Protein 4YS6 (pdb70)

InterPro domains:
  IPR025997 Periplasmic binding protein [PF13407] (34-307)
  IPR028082 Periplasmic binding protein-like I [SSF53822] (31-342)
  IPR049784 Multiple sugar-binding periplasmic receptor ChvE-like [NF040907] (34-354)
  IPR050555 Bacterial Solute-Binding Protein 2 [PTHR30036] (1-341)

Solvent-accessible surface area: 13063 Å² total

Organism: Lachnoclostridium phytofermentans (strain ATCC 700394 / DSM 18823 / ISDg) (NCBI:txid357809)

Secondary structure (DSSP, 8-state):
-EEEE---SSSTHHHHHHH--HHHHHTT-EEEE---TT-HHHHHHHHH--TT--SEEEE--SSTTS-HHHHHHHHHTT-EEEEESS----TT--EEEEE----HHHHHHHHHHHTTTTT----EEEEEEB--TT-HHHHHHHHH---SHHHHHTTSEE-TT---SHHHHB-GGG-HHHHHH--HHHHHHSSSS----EEEESSHHHHHHHHHHHHHH--SSPPEE--SS--HHHHH---SS---EE--HHHHHHHHH-------SPPP-SBSSS-B-SSSB--EEEEPPEE--TTTHIIIIITTTSS-GGGG-

Nearest PDB structures (foldseek):
  4ys6-assembly1_A  TM=1.003E+00  e=1.773E-58  Lachnoclostridium phytofermentans ISDg
  3l6u-assembly1_B  TM=8.329E-01  e=8.549E-17  Exiguobacterium sibiricum 255-15
  3c6q-assembly3_C  TM=7.658E-01  e=4.829E-11  Thermotoga maritima
  5hsg-assembly1_A  TM=6.999E-01  e=4.029E-10  Klebsiella pneumoniae subsp. pneumoniae MGH 78578
  5bq3-assembly4_D  TM=6.626E-01  e=2.697E-10  Schaalia dentiphila ATCC 17982

B-factor: mean 24.47, std 13.49, range [8.49, 96.64]

Foldseek 3Di:
DEEEEEEAVVPPCVVVLQVLCVVCVVVPYHYHYDYQNLDQVSRLVSLVVVVVVHQEYEYAHSFQERNQVSLVVCVVVVHEYEHEQFHHVHPRHAEYEHAQLCLLLVLLVVLCVVLVVVDDQDQAEEAEAFEAPRTVSSVSSLNSVCNCVVCCVVNSYDHQVPQNDCVRRYFHSLALQSLLVVLVCCVPPQQPPDDHAAYRYSADSNLNSVLVNCVVHHDYDAYAAEHEDPDLVVQLVCVVSYQYKHDQSNVSSVLVVCCVCCCHDDRDADDQDDDQSPPGTHGYHHHYIHDDGNVCCCVVCDVVPNDDPVSND

CATH classification: 3.40.50.2300 (+1 more: 3.40.50.2300)

Radius of gyration: 20.18 Å; Cα contacts (8 Å, |Δi|>4): 646; chains: 1; bounding box: 53×54×36 Å

Sequence (313 aa):
KLVGVAPTKDLQRWNQDGSNEKQLKDAGYEVDLQQYASSNDVQTQVSQIENISNGCKLLVIASIEGDSLGTVLAQAKKKGISVIAYDRLINSDAVSYYATFDNYVGTTKQGEYIKEKLNLETAKGPFNLEIFTGDPGDNNARFFYGGADVLKPYVDGGVLVVKSGSVAFEKVATAGWSTETAQNRDAIIASYYADGTKLDAVLCSNDSTALGVTNALTASYKGEWPIVTGQDCDIANVKNLDGKQSSIFKDTRTLASQVVKVDAIKGGEAPVNDTKSYDNGNGIVPSYLCEPVFADATNYKELLIDSGYYTEDQLK

Structure (mmCIF, N/CA/C/O backbone):
data_4YS6
#
_entry.id   4YS6
#
_cell.length_a   80.686
_cell.length_b   80.686
_cell.length_c   170.004
_cell.angle_alpha   90.000
_cell.angle_beta   90.000
_cell.angle_gamma   120.000
#
_symmetry.space_group_name_H-M   'P 65 2 2'
#
loop_
_entity.id
_entity.type
_entity.pdbx_description
1 polymer 'Putative solute-binding component of ABC transporter'
2 non-polymer 'CHLORIDE ION'
3 non-polymer beta-D-glucopyranose
4 non-polymer 'SODIUM ION'
5 water water
#
loop_
_atom_site.group_PDB
_atom_site.id
_atom_site.type_symbol
_atom_site.label_atom_id
_atom_site.label_alt_id
_atom_site.label_comp_id
_atom_site.label_asym_id
_atom_site.label_entity_id
_atom_site.label_seq_id
_atom_site.pdbx_PDB_ins_code
_atom_site.Cartn_x
_atom_site.Cartn_y
_atom_site.Cartn_z
_atom_site.occupancy
_atom_site.B_iso_or_equiv
_atom_site.auth_seq_id
_atom_site.auth_comp_id
_atom_site.auth_asym_id
_atom_site.auth_atom_id
_atom_site.pdbx_PDB_model_num
ATOM 1 N N . LYS A 1 37 ? -42.051 61.333 9.408 1.00 33.57 16 LYS A N 1
ATOM 2 C CA . LYS A 1 37 ? -41.176 60.535 8.551 1.00 29.37 16 LYS A CA 1
ATOM 3 C C . LYS A 1 37 ? -39.913 60.094 9.296 1.00 24.42 16 LYS A C 1
ATOM 4 O O . LYS A 1 37 ? -38.861 59.936 8.693 1.00 24.35 16 LYS A O 1
ATOM 22 N N . LEU A 1 38 ? -40.032 59.885 10.603 1.00 22.27 17 LEU A N 1
ATOM 23 C CA . LEU A 1 38 ? -38.925 59.408 11.421 1.00 19.26 17 LEU A CA 1
ATOM 24 C C . LEU A 1 38 ? -38.871 57.889 11.460 1.00 18.70 17 LEU A C 1
ATOM 25 O O . LEU A 1 38 ? -39.866 57.224 11.736 1.00 22.17 17 LEU A O 1
ATOM 41 N N . VAL A 1 39 ? -37.692 57.358 11.183 1.00 17.68 18 VAL A N 1
ATOM 42 C CA . VAL A 1 39 ? -37.449 55.921 11.179 1.00 16.87 18 VAL A CA 1
ATOM 43 C C . VAL A 1 39 ? -36.382 55.600 12.199 1.00 16.46 18 VAL A C 1
ATOM 44 O O . VAL A 1 39 ? -35.324 56.243 12.221 1.00 16.88 18 VAL A O 1
ATOM 57 N N . GLY A 1 40 ? -36.646 54.603 13.047 1.00 17.94 19 GLY A N 1
ATOM 58 C CA . GLY A 1 40 ? -35.672 54.191 14.030 1.00 15.81 19 GLY A CA 1
ATOM 59 C C . GLY A 1 40 ? -34.866 53.030 13.482 1.00 15.09 19 GLY A C 1
ATOM 60 O O . GLY A 1 40 ? -35.413 52.129 12.841 1.00 15.90 19 GLY A O 1
ATOM 64 N N . VAL A 1 41 ? -33.565 53.053 13.737 1.00 14.86 20 VAL A N 1
ATOM 65 C CA . VAL A 1 41 ? -32.681 52.001 13.273 1.00 14.28 20 VAL A CA 1
ATOM 66 C C . VAL A 1 41 ? -31.842 51.548 14.439 1.00 15.59 20 VAL A C 1
ATOM 67 O O . VAL A 1 41 ? -31.058 52.337 14.987 1.00 16.27 20 VAL A O 1
ATOM 80 N N . ALA A 1 42 ? -32.047 50.295 14.846 1.00 13.81 21 ALA A N 1
ATOM 81 C CA . ALA A 1 42 ? -31.393 49.755 16.021 1.00 13.76 21 ALA A CA 1
ATOM 82 C C . ALA A 1 42 ? -30.371 48.692 15.617 1.00 14.64 21 ALA A C 1
ATOM 83 O O . ALA A 1 42 ? -30.739 47.643 15.083 1.00 15.66 21 ALA A O 1
ATOM 107 N N . PRO A 1 44 ? -26.831 46.224 16.691 1.00 12.87 23 PRO A N 1
ATOM 108 C CA . PRO A 1 44 ? -26.427 45.527 17.924 1.00 13.03 23 PRO A CA 1
ATOM 109 C C . PRO A 1 44 ? -25.181 46.065 18.606 1.00 15.95 23 PRO A C 1
ATOM 110 O O . PRO A 1 44 ? -25.198 46.223 19.825 1.00 15.92 23 PRO A O 1
ATOM 121 N N . THR A 1 45 ? -24.141 46.363 17.841 1.00 15.56 24 THR A N 1
ATOM 122 C CA . THR A 1 45 ? -22.882 46.789 18.408 1.00 13.56 24 THR A CA 1
ATOM 123 C C . THR A 1 45 ? -21.999 47.337 17.315 1.00 18.64 24 THR A C 1
ATOM 124 O O . THR A 1 45 ? -22.168 46.975 16.163 1.00 17.87 24 THR A O 1
ATOM 135 N N . LYS A 1 46 ? -21.059 48.204 17.688 1.00 15.86 25 LYS A N 1
ATOM 136 C CA . LYS A 1 46 ? -20.006 48.669 16.779 1.00 15.05 25 LYS A CA 1
ATOM 137 C C . LYS A 1 46 ? -18.760 47.793 16.839 1.00 19.58 25 LYS A C 1
ATOM 138 O O . LYS A 1 46 ? -17.834 47.980 16.046 1.00 17.89 25 LYS A O 1
ATOM 157 N N . ASP A 1 47 ? -18.741 46.826 17.753 1.00 16.61 26 ASP A N 1
ATOM 158 C CA . ASP A 1 47 ? -17.521 46.042 18.025 1.00 15.35 26 ASP A CA 1
ATOM 159 C C . ASP A 1 47 ? -17.424 44.844 17.084 1.00 17.37 26 ASP A C 1
ATOM 160 O O . ASP A 1 47 ? -16.402 44.171 17.028 1.00 23.71 26 ASP A O 1
ATOM 169 N N . LEU A 1 48 ? -18.501 44.579 16.351 1.00 16.60 27 LEU A N 1
ATOM 170 C CA . LEU A 1 48 ? -18.512 43.602 15.277 1.00 14.55 27 LEU A CA 1
ATOM 171 C C . LEU A 1 48 ? -18.628 44.432 14.003 1.00 16.93 27 LEU A C 1
ATOM 172 O O . LEU A 1 48 ? -19.529 45.257 13.875 1.00 16.50 27 LEU A O 1
ATOM 188 N N . GLN A 1 49 ? -17.689 44.276 13.080 1.00 14.48 28 GLN A N 1
ATOM 189 C CA . GLN A 1 49 ? -17.448 45.343 12.129 1.00 13.77 28 GLN A CA 1
ATOM 190 C C . GLN A 1 49 ? -18.640 45.715 11.265 1.00 13.50 28 GLN A C 1
ATOM 191 O O . GLN A 1 49 ? -18.922 46.899 11.085 1.00 13.65 28 GLN A O 1
ATOM 205 N N . ARG A 1 50 ? -19.316 44.722 10.703 1.00 13.49 29 ARG A N 1
ATOM 206 C CA . ARG A 1 50 ? -20.263 45.001 9.634 1.00 13.58 29 ARG A CA 1
ATOM 207 C C . ARG A 1 50 ? -21.349 46.003 10.038 1.00 14.02 29 ARG A C 1
ATOM 208 O O . ARG A 1 50 ? -21.794 46.804 9.203 1.00 15.15 29 ARG A O 1
ATOM 229 N N . TRP A 1 51 ? -21.752 45.999 11.299 1.00 12.83 30 TRP A N 1
ATOM 230 C CA . TRP A 1 51 ? -22.913 46.798 11.733 1.00 12.77 30 TRP A CA 1
ATOM 231 C C . TRP A 1 51 ? -22.616 48.274 11.656 1.00 13.13 30 TRP A C 1
ATOM 232 O O . TRP A 1 51 ? -23.537 49.079 11.552 1.00 13.59 30 TRP A O 1
ATOM 253 N N . ASN A 1 52 ? -21.329 48.635 11.661 1.00 15.39 31 ASN A N 1
ATOM 254 C CA . ASN A 1 52 ? -20.937 50.019 11.384 1.00 16.22 31 ASN A CA 1
ATOM 255 C C . ASN A 1 52 ? -21.355 50.426 9.976 1.00 16.06 31 ASN A C 1
ATOM 256 O O . ASN A 1 52 ? -21.889 51.521 9.753 1.00 17.14 31 ASN A O 1
ATOM 267 N N . GLN A 1 53 ? -21.127 49.525 9.033 1.00 13.94 32 GLN A N 1
ATOM 268 C CA . GLN A 1 53 ? -21.508 49.762 7.647 1.00 14.68 32 GLN A CA 1
ATOM 269 C C . GLN A 1 53 ? -23.016 49.644 7.463 1.00 13.85 32 GLN A C 1
ATOM 270 O O . GLN A 1 53 ? -23.614 50.461 6.769 1.00 15.55 32 GLN A O 1
ATOM 284 N N . ASP A 1 54 ? -23.633 48.642 8.079 1.00 15.09 33 ASP A N 1
ATOM 285 C CA . ASP A 1 54 ? -25.082 48.506 8.000 1.00 16.60 33 ASP A CA 1
ATOM 286 C C . ASP A 1 54 ? -25.778 49.797 8.458 1.00 16.10 33 ASP A C 1
ATOM 287 O O . ASP A 1 54 ? -26.658 50.317 7.773 1.00 15.17 33 ASP A O 1
ATOM 296 N N . GLY A 1 55 ? -25.365 50.310 9.607 1.00 15.20 34 GLY A N 1
ATOM 297 C CA . GLY A 1 55 ? -26.004 51.477 10.194 1.00 18.57 34 GLY A CA 1
ATOM 298 C C . GLY A 1 55 ? -25.768 52.723 9.377 1.00 17.68 34 GLY A C 1
ATOM 299 O O . GLY A 1 55 ? -26.689 53.502 9.139 1.00 17.94 34 GLY A O 1
ATOM 303 N N . SER A 1 56 ? -24.527 52.918 8.941 1.00 14.74 35 SER A N 1
ATOM 304 C CA . SER A 1 56 ? -24.195 54.070 8.118 1.00 15.42 35 SER A CA 1
ATOM 305 C C . SER A 1 56 ? -24.918 54.035 6.798 1.00 15.63 35 SER A C 1
ATOM 306 O O . SER A 1 56 ? -25.371 55.067 6.313 1.00 16.65 35 SER A O 1
ATOM 313 N N . ASN A 1 57 ? -24.998 52.855 6.197 1.00 16.51 36 ASN A N 1
ATOM 314 C CA . ASN A 1 57 ? -25.677 52.732 4.920 1.00 18.92 36 ASN A CA 1
ATOM 315 C C . ASN A 1 57 ? -27.192 52.934 5.081 1.00 17.63 36 ASN A C 1
ATOM 316 O O . ASN A 1 57 ? -27.816 53.604 4.259 1.00 18.01 36 ASN A O 1
ATOM 344 N N . GLU A 1 59 ? -28.643 54.786 7.420 1.00 15.34 38 GLU A N 1
ATOM 345 C CA . GLU A 1 59 ? -28.843 56.214 7.669 1.00 18.27 38 GLU A CA 1
ATOM 346 C C . GLU A 1 59 ? -28.736 57.021 6.375 1.00 18.53 38 GLU A C 1
ATOM 347 O O . GLU A 1 59 ? -29.572 57.868 6.079 1.00 19.82 38 GLU A O 1
ATOM 358 N N . LYS A 1 60 ? -27.694 56.760 5.590 1.00 18.43 39 LYS A N 1
ATOM 359 C CA . LYS A 1 60 ? -27.485 57.498 4.357 1.00 20.71 39 LYS A CA 1
ATOM 360 C C . LYS A 1 60 ? -28.642 57.315 3.394 1.00 17.86 39 LYS A C 1
ATOM 361 O O . LYS A 1 60 ? -29.136 58.285 2.836 1.00 19.52 39 LYS A O 1
ATOM 380 N N . GLN A 1 61 ? -29.056 56.065 3.192 1.00 17.16 40 GLN A N 1
ATOM 381 C CA . GLN A 1 61 ? -30.059 55.767 2.182 1.00 19.29 40 GLN A CA 1
ATOM 382 C C . GLN A 1 61 ? -31.443 56.208 2.642 1.00 17.48 40 GLN A C 1
ATOM 383 O O . GLN A 1 61 ? -32.222 56.670 1.830 1.00 20.40 40 GLN A O 1
ATOM 397 N N . LEU A 1 62 ? -31.738 56.100 3.936 1.00 16.87 41 LEU A N 1
ATOM 398 C CA . LEU A 1 62 ? -33.002 56.665 4.438 1.00 17.15 41 LEU A CA 1
ATOM 399 C C . LEU A 1 62 ? -33.067 58.178 4.256 1.00 18.05 41 LEU A C 1
ATOM 400 O O . LEU A 1 62 ? -34.094 58.721 3.844 1.00 19.74 41 LEU A O 1
ATOM 416 N N . LYS A 1 63 ? -31.977 58.877 4.567 1.00 18.29 42 LYS A N 1
ATOM 417 C CA . LYS A 1 63 ? -31.987 60.331 4.417 1.00 20.03 42 LYS A CA 1
ATOM 418 C C . LYS A 1 63 ? -32.125 60.727 2.955 1.00 22.40 42 LYS A C 1
ATOM 419 O O . LYS A 1 63 ? -32.858 61.677 2.625 1.00 22.52 42 LYS A O 1
ATOM 438 N N . ASP A 1 64 ? -31.478 59.983 2.070 1.00 20.40 43 ASP A N 1
ATOM 439 C CA . ASP A 1 64 ? -31.615 60.220 0.633 1.00 25.57 43 ASP A CA 1
ATOM 440 C C . ASP A 1 64 ? -33.049 60.028 0.156 1.00 26.89 43 ASP A C 1
ATOM 441 O O . ASP A 1 64 ? -33.485 60.684 -0.793 1.00 26.31 43 ASP A O 1
ATOM 450 N N . ALA A 1 65 ? -33.762 59.107 0.798 1.00 21.77 44 ALA A N 1
ATOM 451 C CA . ALA A 1 65 ? -35.149 58.803 0.460 1.00 23.58 44 ALA A CA 1
ATOM 452 C C . ALA A 1 65 ? -36.131 59.748 1.154 1.00 25.38 44 ALA A C 1
ATOM 453 O O . ALA A 1 65 ? -37.344 59.642 0.957 1.00 23.71 44 ALA A O 1
ATOM 460 N N . GLY A 1 66 ? -35.621 60.669 1.967 1.00 23.46 45 GLY A N 1
ATOM 461 C CA . GLY A 1 66 ? -36.459 61.686 2.572 1.00 23.21 45 GLY A CA 1
ATOM 462 C C . GLY A 1 66 ? -36.887 61.460 4.005 1.00 21.93 45 GLY A C 1
ATOM 463 O O . GLY A 1 66 ? -37.717 62.203 4.516 1.00 26.35 45 GLY A O 1
ATOM 467 N N . TYR A 1 67 ? -36.325 60.452 4.660 1.00 19.90 46 TYR A N 1
ATOM 468 C CA . TYR A 1 67 ? -36.665 60.184 6.042 1.00 19.51 46 TYR A CA 1
ATOM 469 C C . TYR A 1 67 ? -35.709 60.851 7.013 1.00 21.75 46 TYR A C 1
ATOM 470 O O . TYR A 1 67 ? -34.582 61.206 6.654 1.00 25.97 46 TYR A O 1
ATOM 488 N N . GLU A 1 68 ? -36.200 61.063 8.229 1.00 19.72 47 GLU A N 1
ATOM 489 C CA . GLU A 1 68 ? -35.364 61.407 9.369 1.00 23.31 47 GLU A CA 1
ATOM 490 C C . GLU A 1 68 ? -35.014 60.090 10.050 1.00 23.49 47 GLU A C 1
ATOM 491 O O . GLU A 1 68 ? -35.776 59.112 9.962 1.00 20.51 47 GLU A O 1
ATOM 503 N N . VAL A 1 69 ? -33.850 60.046 10.681 1.00 22.62 48 VAL A N 1
ATOM 504 C CA . VAL A 1 69 ? -33.315 58.783 11.194 1.00 21.08 48 VAL A CA 1
ATOM 505 C C . VAL A 1 69 ? -32.847 58.881 12.631 1.00 23.97 48 VAL A C 1
ATOM 506 O O . VAL A 1 69 ? -32.138 59.808 12.994 1.00 21.68 48 VAL A O 1
ATOM 519 N N . ASP A 1 70 ? -33.242 57.899 13.435 1.00 19.44 49 ASP A N 1
ATOM 520 C CA . ASP A 1 70 ? -32.743 57.738 14.799 1.00 21.28 49 ASP A CA 1
ATOM 521 C C . ASP A 1 70 ? -31.965 56.430 14.848 1.00 21.08 49 ASP A C 1
ATOM 522 O O . ASP A 1 70 ? -32.553 55.355 15.002 1.00 20.71 49 ASP A O 1
ATOM 531 N N . LEU A 1 71 ? -30.653 56.536 14.653 1.00 16.64 50 LEU A N 1
ATOM 532 C CA . LEU A 1 71 ? -29.755 55.376 14.619 1.00 18.20 50 LEU A CA 1
ATOM 533 C C . LEU A 1 71 ? -29.052 55.187 15.959 1.00 17.00 50 LEU A C 1
ATOM 534 O O . LEU A 1 71 ? -28.412 56.107 16.464 1.00 17.28 50 LEU A O 1
ATOM 550 N N A GLN A 1 72 ? -29.179 53.989 16.516 0.40 15.22 51 GLN A N 1
ATOM 551 N N B GLN A 1 72 ? -29.172 54.004 16.551 0.60 15.23 51 GLN A N 1
ATOM 552 C CA A GLN A 1 72 ? -28.582 53.661 17.797 0.40 15.82 51 GLN A CA 1
ATOM 553 C CA B GLN A 1 72 ? -28.512 53.732 17.821 0.60 15.39 51 GLN A CA 1
ATOM 554 C C A GLN A 1 72 ? -27.792 52.370 17.677 0.40 15.89 51 GLN A C 1
ATOM 555 C C B GLN A 1 72 ? -27.895 52.350 17.820 0.60 15.15 51 GLN A C 1
ATOM 556 O O A GLN A 1 72 ? -28.101 51.515 16.836 0.40 16.35 51 GLN A O 1
ATOM 557 O O B GLN A 1 72 ? -28.421 51.415 17.191 0.60 15.15 51 GLN A O 1
ATOM 584 N N . TYR A 1 73 ? -26.757 52.257 18.506 1.00 16.11 52 TYR A N 1
ATOM 585 C CA . TYR A 1 73 ? -26.010 51.012 18.691 1.00 14.75 52 TYR A CA 1
ATOM 586 C C . TYR A 1 73 ? -26.036 50.617 20.159 1.00 16.79 52 TYR A C 1
ATOM 587 O O . TYR A 1 73 ? -25.875 51.474 21.031 1.00 17.08 52 TYR A O 1
ATOM 606 N N . ALA A 1 74 ? -26.153 49.318 20.430 1.00 15.60 53 ALA A N 1
ATOM 607 C CA . ALA A 1 74 ? -26.425 48.855 21.792 1.00 14.90 53 ALA A CA 1
ATOM 608 C C . ALA A 1 74 ? -25.276 48.153 22.546 1.00 16.93 53 ALA A C 1
ATOM 609 O O . ALA A 1 74 ? -25.494 47.613 23.621 1.00 18.02 53 ALA A O 1
ATOM 616 N N A SER A 1 75 ? -24.069 48.172 21.989 0.36 16.83 54 SER A N 1
ATOM 617 N N B SER A 1 75 ? -24.071 48.172 21.983 0.64 16.27 54 SER A N 1
ATOM 618 C CA A SER A 1 75 ? -22.907 47.568 22.651 0.36 17.76 54 SER A CA 1
ATOM 619 C CA B SER A 1 75 ? -22.905 47.550 22.623 0.64 17.06 54 SER A CA 1
ATOM 620 C C A SER A 1 75 ? -23.126 46.086 22.972 0.36 18.67 54 SER A C 1
ATOM 621 C C B SER A 1 75 ? -23.143 46.089 22.978 0.64 19.06 54 SER A C 1
ATOM 622 O O A SER A 1 75 ? -22.535 45.555 23.907 0.36 17.83 54 SER A O 1
ATOM 623 O O B SER A 1 75 ? -22.583 45.572 23.936 0.64 17.42 54 SER A O 1
ATOM 638 N N . ASN A 1 76 ? -23.960 45.414 22.179 1.00 16.85 55 ASN A N 1
ATOM 639 C CA . ASN A 1 76 ? -24.294 43.998 22.407 1.00 14.91 55 ASN A CA 1
ATOM 640 C C . ASN A 1 76 ? -24.904 43.730 23.785 1.00 15.16 55 ASN A C 1
ATOM 641 O O . ASN A 1 76 ? -24.850 42.605 24.312 1.00 17.49 55 ASN A O 1
ATOM 653 N N . ASP A 1 77 ? -25.520 44.752 24.362 1.00 15.47 56 ASP A N 1
ATOM 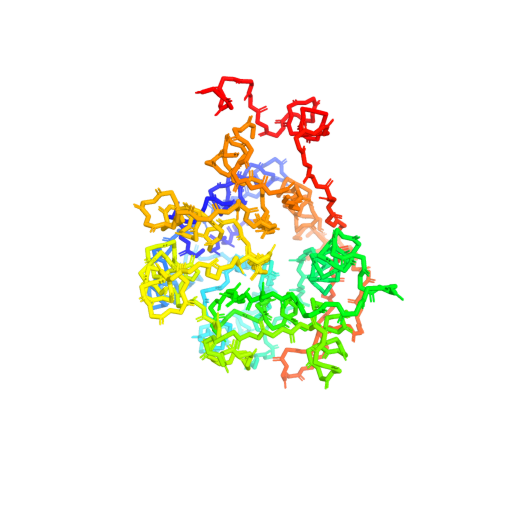654 C CA . ASP A 1 77 ? -26.223 44.635 25.635 1.00 16.27 56 ASP A CA 1
ATOM 655 C C . ASP A 1 77 ? -27.735 44.651 25.382 1.00 19.51 56 ASP A C 1
ATOM 656 O O . ASP A 1 77 ? -28.275 45.658 24.920 1.00 16.41 56 ASP A O 1
ATOM 665 N N . VAL A 1 78 ? -28.410 43.535 25.663 1.00 16.55 57 VAL A N 1
ATOM 666 C CA . VAL A 1 78 ? -29.828 43.387 25.333 1.00 18.34 57 VAL A CA 1
ATOM 667 C C . VAL A 1 78 ? -30.708 44.456 25.979 1.00 16.56 57 VAL A C 1
ATOM 668 O O . VAL A 1 78 ? -31.585 45.019 25.315 1.00 17.81 57 VAL A O 1
ATOM 681 N N . GLN A 1 79 ? -30.494 44.765 27.255 1.00 17.23 58 GLN A N 1
ATOM 682 C CA . GLN A 1 79 ? -31.365 45.735 27.912 1.00 17.90 58 GLN A CA 1
ATOM 683 C C . GLN A 1 79 ? -31.163 47.132 27.322 1.00 17.71 58 GLN A C 1
ATOM 684 O O . GLN A 1 79 ? -32.100 47.945 27.278 1.00 18.02 58 GLN A O 1
ATOM 698 N N . THR A 1 80 ? -29.956 47.405 26.836 1.00 17.96 59 THR A N 1
ATOM 699 C CA . THR A 1 80 ? -29.695 48.684 26.190 1.00 17.17 59 THR A CA 1
ATOM 700 C C . THR A 1 80 ? -30.487 48.762 24.897 1.00 16.56 59 THR A C 1
ATOM 701 O O . THR A 1 80 ? -31.072 49.798 24.592 1.00 16.76 59 THR A O 1
ATOM 712 N N . GLN A 1 81 ? -30.508 47.677 24.132 1.00 15.92 60 GLN A N 1
ATOM 713 C CA . GLN A 1 81 ? -31.254 47.696 22.890 1.00 15.44 60 GLN A CA 1
ATOM 714 C C . GLN A 1 81 ? -32.744 47.855 23.153 1.00 15.86 60 GLN A C 1
ATOM 715 O O . GLN A 1 81 ? -33.424 48.599 22.445 1.00 15.84 60 GLN A O 1
ATOM 729 N N . VAL A 1 82 ? -33.260 47.177 24.175 1.00 16.35 61 VAL A N 1
ATOM 730 C CA . VAL A 1 82 ? -34.650 47.354 24.553 1.00 18.88 61 VAL A CA 1
ATOM 731 C C . VAL A 1 82 ? -34.964 48.818 24.908 1.00 19.10 61 VAL A C 1
ATOM 732 O O . VAL A 1 82 ? -35.962 49.383 24.439 1.00 18.42 61 VAL A O 1
ATOM 745 N N . SER A 1 83 ? -34.116 49.437 25.726 1.00 17.99 62 SER A N 1
ATOM 746 C CA . SER A 1 83 ? -34.330 50.826 26.107 1.00 20.00 62 SER A CA 1
ATOM 747 C C . SER A 1 83 ? -34.214 51.763 24.908 1.00 18.17 62 SER A C 1
ATOM 748 O O . SER A 1 83 ? -34.957 52.744 24.815 1.00 21.65 62 SER A O 1
ATOM 756 N N . GLN A 1 84 ? -33.309 51.461 23.983 1.00 17.41 63 GLN A N 1
ATOM 757 C CA . GLN A 1 84 ? -33.169 52.292 22.792 1.00 18.15 63 GLN A CA 1
ATOM 758 C C . GLN A 1 84 ? -34.420 52.242 21.939 1.00 17.10 63 GLN A C 1
ATOM 759 O O . GLN A 1 84 ? -34.883 53.272 21.473 1.00 18.44 63 GLN A O 1
ATOM 773 N N . ILE A 1 85 ? -34.991 51.054 21.764 1.00 16.78 64 ILE A N 1
ATOM 774 C CA . ILE A 1 85 ? -36.229 50.916 20.997 1.00 16.58 64 ILE A CA 1
ATOM 775 C C . ILE A 1 85 ? -37.399 51.615 21.704 1.00 17.47 64 ILE A C 1
ATOM 776 O O . ILE A 1 85 ? -38.171 52.322 21.057 1.00 19.07 64 ILE A O 1
ATOM 792 N N . GLU A 1 86 ? -37.502 51.471 23.030 1.00 18.06 65 GLU A N 1
ATOM 793 C CA . GLU A 1 86 ? -38.495 52.214 23.794 1.00 19.30 65 GLU A CA 1
ATOM 794 C C . GLU A 1 86 ? -38.388 53.712 23.530 1.00 21.31 65 GLU A C 1
ATOM 795 O O . GLU A 1 86 ? -39.405 54.388 23.377 1.00 22.41 65 GLU A O 1
ATOM 807 N N . ASN A 1 87 ? -37.159 54.220 23.496 1.00 22.48 66 ASN A N 1
ATOM 808 C CA . ASN A 1 87 ? -36.919 55.652 23.305 1.00 22.09 66 ASN A CA 1
ATOM 809 C C . ASN A 1 87 ? -37.258 56.075 21.886 1.00 25.13 66 ASN A C 1
ATOM 810 O O . ASN A 1 87 ? -37.756 57.173 21.675 1.00 26.84 66 ASN A O 1
ATOM 838 N N . ILE A 1 89 ? -39.599 54.798 20.077 1.00 20.21 68 ILE A N 1
ATOM 839 C CA . ILE A 1 89 ? -41.045 54.854 20.020 1.00 23.63 68 ILE A CA 1
ATOM 840 C C . ILE A 1 89 ? -41.521 56.145 20.688 1.00 31.40 68 ILE A C 1
ATOM 841 O O . ILE A 1 89 ? -42.435 56.817 20.197 1.00 26.40 68 ILE A O 1
ATOM 857 N N . SER A 1 90 ? -40.891 56.488 21.806 1.00 27.75 69 SER A N 1
ATOM 858 C CA . SER A 1 90 ? -41.259 57.682 22.568 1.00 29.64 69 SER A CA 1
ATOM 859 C C . SER A 1 90 ? -40.956 58.951 21.783 1.00 26.75 69 SER A C 1
ATOM 860 O O . SER A 1 90 ? -41.656 59.944 21.893 1.00 31.88 69 SER A O 1
ATOM 868 N N . ASN A 1 91 ? -39.909 58.906 20.979 1.00 22.19 70 ASN A N 1
ATOM 869 C CA . ASN A 1 91 ? -39.527 60.039 20.145 1.00 34.05 70 ASN A CA 1
ATOM 870 C C . ASN A 1 91 ? -40.364 60.147 18.885 1.00 32.65 70 ASN A C 1
ATOM 871 O O . ASN A 1 91 ? -40.161 61.061 18.083 1.00 40.12 70 ASN A O 1
ATOM 882 N N . GLY A 1 92 ? -41.283 59.207 18.695 1.00 31.68 71 GLY A N 1
ATOM 883 C CA . GLY A 1 92 ? -42.216 59.279 17.584 1.00 32.93 71 GLY A CA 1
ATOM 884 C C . GLY A 1 92 ? -41.772 58.588 16.302 1.00 27.72 71 GLY A C 1
ATOM 885 O O . GLY A 1 92 ? -42.258 58.923 15.220 1.00 26.35 71 GLY A O 1
ATOM 889 N N . CYS A 1 93 ? -40.846 57.639 16.398 1.00 19.65 72 CYS A N 1
ATOM 890 C CA . CYS A 1 93 ? -40.489 56.842 15.228 1.00 18.49 72 CYS A CA 1
ATOM 891 C C . CYS A 1 93 ? -41.748 56.167 14.704 1.00 16.96 72 CYS A C 1
ATOM 892 O O . CYS A 1 93 ? -42.562 55.664 15.480 1.00 21.29 72 CYS A O 1
ATOM 900 N N . LYS A 1 94 ? -41.909 56.179 13.384 1.00 20.68 73 LYS A N 1
ATOM 901 C CA . LYS A 1 94 ? -43.106 55.659 12.733 1.00 19.00 73 LYS A CA 1
ATOM 902 C C . LYS A 1 94 ? -42.913 54.235 12.206 1.00 19.26 73 LYS A C 1
ATOM 903 O O . LYS A 1 94 ? -43.873 53.578 11.841 1.00 19.38 73 LYS A O 1
ATOM 922 N N . LEU A 1 95 ? -41.664 53.779 12.188 1.00 14.41 74 LEU A N 1
ATOM 923 C CA . LEU A 1 95 ? -41.271 52.473 11.675 1.00 13.97 74 LEU A CA 1
ATOM 924 C C . LEU A 1 95 ? -39.942 52.135 12.344 1.00 18.80 74 LEU A C 1
ATOM 925 O O . LEU A 1 95 ? -39.094 53.029 12.551 1.00 16.65 74 LEU A O 1
ATOM 941 N N . LEU A 1 96 ? -39.758 50.857 12.682 1.00 15.08 75 LEU A N 1
ATOM 942 C CA . LEU A 1 96 ? -38.520 50.393 13.308 1.00 13.02 75 LEU A CA 1
ATOM 943 C C . LEU A 1 96 ? -37.812 49.378 12.434 1.00 12.64 75 LEU A C 1
ATOM 944 O O . LEU A 1 96 ? -38.415 48.399 11.994 1.00 15.97 75 LEU A O 1
ATOM 960 N N . VAL A 1 97 ? -36.533 49.631 12.197 1.00 12.55 76 VAL A N 1
ATOM 961 C CA . VAL A 1 97 ? -35.649 48.684 11.551 1.00 12.38 76 VAL A CA 1
ATOM 962 C C . VAL A 1 97 ? -34.715 48.161 12.620 1.00 16.41 76 VAL A C 1
ATOM 963 O O . VAL A 1 97 ? -33.922 48.940 13.170 1.00 14.29 76 VAL A O 1
ATOM 976 N N . ILE A 1 98 ? -34.796 46.860 12.935 1.00 13.16 77 ILE A N 1
ATOM 977 C CA . ILE A 1 98 ? -34.097 46.330 14.102 1.00 11.68 77 ILE A CA 1
ATOM 978 C C . ILE A 1 98 ? -33.228 45.153 13.779 1.00 11.34 77 ILE A C 1
ATOM 979 O O . ILE A 1 98 ? -33.706 44.139 13.282 1.00 11.53 77 ILE A O 1
ATOM 995 N N . ALA A 1 99 ? -31.939 45.297 14.080 1.00 12.66 78 ALA A N 1
ATOM 996 C CA . ALA A 1 99 ? -30.986 44.203 14.029 1.00 11.58 78 ALA A CA 1
ATOM 997 C C . ALA A 1 99 ? -30.743 43.746 15.473 1.00 12.57 78 ALA A C 1
ATOM 998 O O . ALA A 1 99 ? -29.971 44.355 16.211 1.00 14.30 78 ALA A O 1
ATOM 1005 N N . SER A 1 100 ? -31.459 42.712 15.885 1.00 12.41 79 SER A N 1
ATOM 1006 C CA . SER A 1 100 ? -31.530 42.321 17.285 1.00 12.02 79 SER A CA 1
ATOM 1007 C C . SER A 1 100 ? -30.277 41.606 17.761 1.00 14.87 79 SER A C 1
ATOM 1008 O O . SER A 1 100 ? -29.620 40.893 17.001 1.00 13.84 79 SER A O 1
ATOM 1016 N N . ILE A 1 101 ? -29.936 41.811 19.030 1.00 12.34 80 ILE A N 1
ATOM 1017 C CA . ILE A 1 101 ? -28.833 41.084 19.645 1.00 15.19 80 ILE A CA 1
ATOM 1018 C C . ILE A 1 101 ? -29.279 39.661 19.905 1.00 17.15 80 ILE A C 1
ATOM 1019 O O . ILE A 1 101 ? -28.634 38.703 19.462 1.00 21.65 80 ILE A O 1
ATOM 1035 N N . GLU A 1 102 ? -30.399 39.541 20.614 1.00 15.29 81 GLU A N 1
ATOM 1036 C CA . GLU A 1 102 ? -31.001 38.255 20.929 1.00 15.91 81 GLU A CA 1
ATOM 1037 C C . GLU A 1 102 ? -32.396 38.218 20.316 1.00 16.51 81 GLU A C 1
ATOM 1038 O O . GLU A 1 102 ? -33.239 39.036 20.648 1.00 15.87 81 GLU A O 1
ATOM 1050 N N . GLY A 1 103 ? -32.623 37.263 19.425 1.00 17.76 82 GLY A N 1
ATOM 1051 C CA . GLY A 1 103 ? -33.862 37.219 18.654 1.00 15.61 82 GLY A CA 1
ATOM 1052 C C . GLY A 1 103 ? -35.154 37.155 19.446 1.00 18.81 82 GLY A C 1
ATOM 1053 O O . GLY A 1 103 ? -36.174 37.677 18.995 1.00 20.13 82 GLY A O 1
ATOM 1057 N N . ASP A 1 104 ? -35.134 36.526 20.614 1.00 17.39 83 ASP A N 1
ATOM 1058 C CA . ASP A 1 104 ? -36.368 36.407 21.420 1.00 21.56 83 ASP A CA 1
ATOM 1059 C C . ASP A 1 104 ? -36.484 37.397 22.594 1.00 21.00 83 ASP A C 1
ATOM 1060 O O . ASP A 1 104 ? -37.356 37.246 23.441 1.00 23.77 83 ASP A O 1
ATOM 1069 N N . SER A 1 105 ? -35.652 38.435 22.618 1.00 16.87 84 SER A N 1
ATOM 1070 C CA . SER A 1 105 ? -35.601 39.336 23.758 1.00 16.25 84 SER A CA 1
ATOM 1071 C C . SER A 1 105 ? -36.462 40.597 23.690 1.00 19.67 84 SER A C 1
ATOM 1072 O O . SER A 1 105 ? -36.511 41.355 24.650 1.00 23.42 84 SER A O 1
ATOM 1080 N N . LEU A 1 106 ? -37.100 40.839 22.553 1.00 18.52 85 LEU A N 1
ATOM 1081 C CA . LEU A 1 106 ? -37.739 42.118 22.283 1.00 16.13 85 LEU A CA 1
ATOM 1082 C C . LEU A 1 106 ? -39.263 42.044 22.276 1.00 22.31 85 LEU A C 1
ATOM 1083 O O . LEU A 1 106 ? -39.941 42.983 21.869 1.00 18.76 85 LEU A O 1
ATOM 1099 N N . GLY A 1 107 ? -39.817 40.935 22.754 1.00 19.29 86 GLY A N 1
ATOM 1100 C CA . GLY A 1 107 ? -41.250 40.732 22.654 1.00 20.22 86 GLY A CA 1
ATOM 1101 C C . GLY A 1 107 ? -42.083 41.819 23.310 1.00 20.16 86 GLY A C 1
ATOM 1102 O O . GLY A 1 107 ? -43.089 42.255 22.764 1.00 22.23 86 GLY A O 1
ATOM 1106 N N . THR A 1 108 ? -41.677 42.254 24.494 1.00 21.33 87 THR A N 1
ATOM 1107 C CA . THR A 1 108 ? -42.441 43.259 25.198 1.00 24.46 87 THR A CA 1
ATOM 1108 C C . THR A 1 108 ? -42.442 44.586 24.455 1.00 22.62 87 THR A C 1
ATOM 1109 O O . THR A 1 108 ? -43.490 45.186 24.259 1.00 22.07 87 THR A O 1
ATOM 1120 N N . VAL A 1 109 ? -41.272 45.046 24.031 1.00 20.96 88 VAL A N 1
ATOM 1121 C CA . VAL A 1 109 ? -41.207 46.356 23.416 1.00 21.10 88 VAL A CA 1
ATOM 1122 C C . VAL A 1 109 ? -41.810 46.328 22.029 1.00 20.23 88 VAL A C 1
ATOM 1123 O O . VAL A 1 109 ? -42.382 47.315 21.566 1.00 20.77 88 VAL A O 1
ATOM 1136 N N . LEU A 1 110 ? -41.699 45.204 21.332 1.00 17.91 89 LEU A N 1
ATOM 1137 C CA . LEU A 1 110 ? -42.345 45.147 20.019 1.00 18.97 89 LEU A CA 1
ATOM 1138 C C . LEU A 1 110 ? -43.883 45.093 20.098 1.00 16.30 89 LEU A C 1
ATOM 1139 O O . LEU A 1 110 ? -44.566 45.568 19.168 1.00 18.02 89 LEU A O 1
ATOM 1155 N N . ALA A 1 111 ? -44.436 44.550 21.186 1.00 16.94 90 ALA A N 1
ATOM 1156 C CA . ALA A 1 111 ? -45.869 44.611 21.417 1.00 17.66 90 ALA A CA 1
ATOM 1157 C C . ALA A 1 111 ? -46.315 46.076 21.504 1.00 17.79 90 ALA A C 1
ATOM 1158 O O . ALA A 1 111 ? -47.369 46.435 21.004 1.00 20.71 90 ALA A O 1
ATOM 1165 N N . GLN A 1 112 ? -45.504 46.907 22.150 1.00 18.65 91 GLN A N 1
ATOM 1166 C CA . GLN A 1 112 ? -45.771 48.348 22.255 1.00 18.80 91 GLN A CA 1
ATOM 1167 C C . GLN A 1 112 ? -45.815 48.996 20.863 1.00 19.88 91 GLN A C 1
ATOM 1168 O O . GLN A 1 112 ? -46.687 49.807 20.545 1.00 22.72 91 GLN A O 1
ATOM 1182 N N . ALA A 1 113 ? -44.886 48.610 20.008 1.00 18.34 92 ALA A N 1
ATOM 1183 C CA . ALA A 1 113 ? -44.844 49.152 18.652 1.00 16.96 92 ALA A CA 1
ATOM 1184 C C . ALA A 1 113 ? -46.076 48.725 17.877 1.00 18.21 92 ALA A C 1
ATOM 1185 O O . ALA A 1 113 ? -46.715 49.538 17.218 1.00 21.38 92 ALA A O 1
ATOM 1192 N N . LYS A 1 114 ? -46.419 47.444 17.990 1.00 18.93 93 LYS A N 1
ATOM 1193 C CA . LYS A 1 114 ? -47.577 46.883 17.318 1.00 19.10 93 LYS A CA 1
ATOM 1194 C C . LYS A 1 114 ? -48.857 47.602 17.744 1.00 22.35 93 LYS A C 1
ATOM 1195 O O . LYS A 1 114 ? -49.676 47.961 16.907 1.00 22.29 93 LYS A O 1
ATOM 1214 N N . LYS A 1 115 ? -49.008 47.839 19.044 1.00 19.53 94 LYS A N 1
ATOM 1215 C CA . LYS A 1 115 ? -50.169 48.554 19.561 1.00 21.68 94 LYS A CA 1
ATOM 1216 C C . LYS A 1 115 ? -50.308 49.936 18.935 1.00 25.75 94 LYS A C 1
ATOM 1217 O O . LYS A 1 115 ? -51.425 50.401 18.695 1.00 26.21 94 LYS A O 1
ATOM 1236 N N . LYS A 1 116 ? -49.174 50.580 18.669 1.00 24.77 95 LYS A N 1
ATOM 1237 C CA . LYS A 1 116 ? -49.153 51.929 18.112 1.00 24.24 95 LYS A CA 1
ATOM 1238 C C . LYS A 1 116 ? -49.195 51.956 16.577 1.00 32.86 95 LYS A C 1
ATOM 1239 O O . LYS A 1 116 ? -49.130 53.025 15.974 1.00 30.73 95 LYS A O 1
ATOM 1258 N N . GLY A 1 117 ? -49.300 50.786 15.951 1.00 25.93 96 GLY A N 1
ATOM 1259 C CA . GLY A 1 117 ? -49.315 50.684 14.500 1.00 27.19 96 GLY A CA 1
ATOM 1260 C C . GLY A 1 117 ? -47.978 50.925 13.830 1.00 24.69 96 GLY A C 1
ATOM 1261 O O . GLY A 1 117 ? -47.913 51.260 12.652 1.00 25.91 96 GLY A O 1
ATOM 1265 N N . ILE A 1 118 ? -46.904 50.746 14.583 1.00 17.30 97 ILE A N 1
ATOM 1266 C CA . ILE A 1 118 ? -45.551 50.924 14.070 1.00 17.12 97 ILE A CA 1
ATOM 1267 C C . ILE A 1 118 ? -45.058 49.628 13.447 1.00 21.04 97 ILE A C 1
ATOM 1268 O O . ILE A 1 118 ? -44.931 48.614 14.139 1.00 20.53 97 ILE A O 1
ATOM 1284 N N . SER A 1 119 ? -44.779 49.645 12.144 1.00 18.32 98 SER A N 1
ATOM 1285 C CA . SER A 1 119 ? -44.237 48.462 11.471 1.00 16.98 98 SER A CA 1
ATOM 1286 C C . SER A 1 119 ? -42.817 48.157 11.901 1.00 17.68 98 SER A C 1
ATOM 1287 O O . SER A 1 119 ? -42.056 49.069 12.217 1.00 17.71 98 SER A O 1
ATOM 1295 N N . VAL A 1 120 ? -42.474 46.866 11.900 1.00 13.33 99 VAL A N 1
ATOM 1296 C CA . VAL A 1 120 ? -41.158 46.389 12.305 1.00 12.74 99 VAL A CA 1
ATOM 1297 C C . VAL A 1 120 ? -40.518 45.566 11.208 1.00 12.51 99 VAL A C 1
ATOM 1298 O O . VAL A 1 120 ? -41.069 44.557 10.756 1.00 14.40 99 VAL A O 1
ATOM 1311 N N . ILE A 1 121 ? -39.336 45.995 10.795 1.00 12.29 100 ILE A N 1
ATOM 1312 C CA . ILE A 1 121 ? -38.544 45.226 9.841 1.00 12.09 100 ILE A CA 1
ATOM 1313 C C . ILE A 1 121 ? -37.393 44.610 10.616 1.00 14.52 100 ILE A C 1
ATOM 1314 O O . ILE A 1 121 ? -36.616 45.312 11.265 1.00 12.58 100 ILE A O 1
ATOM 1330 N N . ALA A 1 122 ? -37.308 43.288 10.577 1.00 14.14 101 ALA A N 1
ATOM 1331 C CA . ALA A 1 122 ? -36.154 42.572 11.136 1.00 12.14 101 ALA A CA 1
ATOM 1332 C C . ALA A 1 122 ? -35.022 42.696 10.143 1.00 12.11 101 ALA A C 1
ATOM 1333 O O . ALA A 1 122 ? -35.164 42.295 8.984 1.00 12.29 101 ALA A O 1
ATOM 1340 N N . TYR A 1 123 ? -33.906 43.256 10.598 1.00 12.15 102 TYR A N 1
ATOM 1341 C CA . TYR A 1 123 ? -32.753 43.528 9.771 1.00 11.02 102 TYR A CA 1
ATOM 1342 C C . TYR A 1 123 ? -31.690 42.470 10.020 1.00 10.73 102 TYR A C 1
ATOM 1343 O O . TYR A 1 123 ? -31.152 42.394 11.122 1.00 12.52 102 TYR A O 1
ATOM 1361 N N . ASP A 1 124 ? -31.418 41.682 8.977 1.00 10.50 103 ASP A N 1
ATOM 1362 C CA . ASP A 1 124 ? -30.394 40.639 8.905 1.00 10.27 103 ASP A CA 1
ATOM 1363 C C . ASP A 1 124 ? -30.654 39.422 9.781 1.00 10.37 103 ASP A C 1
ATOM 1364 O O . ASP A 1 124 ? -30.544 38.284 9.283 1.00 12.90 103 ASP A O 1
ATOM 1373 N N . ARG A 1 125 ? -30.971 39.659 11.051 1.00 11.66 104 ARG A N 1
ATOM 1374 C CA . ARG A 1 125 ? -31.327 38.616 12.011 1.00 10.63 104 ARG A CA 1
ATOM 1375 C C . ARG A 1 125 ? -32.821 38.571 12.231 1.00 14.13 104 ARG A C 1
ATOM 1376 O O . ARG A 1 125 ? -33.460 39.607 12.359 1.00 12.72 104 ARG A O 1
ATOM 1397 N N . LEU A 1 126 ? -33.392 37.383 12.292 1.00 11.65 105 LEU A N 1
ATOM 1398 C CA . LEU A 1 126 ? -34.826 37.282 12.459 1.00 11.27 105 LEU A CA 1
ATOM 1399 C C . LEU A 1 126 ? -35.232 37.493 13.940 1.00 11.95 105 LEU A C 1
ATOM 1400 O O . LEU A 1 126 ? -34.597 36.980 14.860 1.00 13.67 105 LEU A O 1
ATOM 1416 N N . ILE A 1 127 ? -36.292 38.267 14.142 1.00 11.73 106 ILE A N 1
ATOM 1417 C CA . ILE A 1 127 ? -36.879 38.499 15.466 1.00 11.82 106 ILE A CA 1
ATOM 1418 C C . ILE A 1 127 ? -37.891 37.396 15.724 1.00 12.79 106 ILE A C 1
ATOM 1419 O O . ILE A 1 127 ? -38.752 37.147 14.879 1.00 13.77 106 ILE A O 1
ATOM 1452 N N . ASN A 1 129 ? -40.551 34.674 18.001 1.00 16.63 108 ASN A N 1
ATOM 1453 C CA . ASN A 1 129 ? -41.665 34.590 18.939 1.00 17.66 108 ASN A CA 1
ATOM 1454 C C . ASN A 1 129 ? -42.371 35.900 19.169 1.00 20.64 108 ASN A C 1
ATOM 1455 O O . ASN A 1 129 ? -42.708 36.239 20.307 1.00 22.14 108 ASN A O 1
ATOM 1466 N N . SER A 1 130 ? -42.582 36.639 18.088 1.00 15.10 109 SER A N 1
ATOM 1467 C CA . SER A 1 130 ? -43.338 37.883 18.125 1.00 14.67 109 SER A CA 1
ATOM 1468 C C . SER A 1 130 ? -44.255 37.974 16.940 1.00 18.85 109 SER A C 1
ATOM 1469 O O . SER A 1 130 ? -43.833 37.682 15.838 1.00 18.22 109 SER A O 1
ATOM 1477 N N . ASP A 1 131 ? -45.500 38.377 17.157 1.00 15.25 110 ASP A N 1
ATOM 1478 C CA . ASP A 1 131 ? -46.408 38.628 16.042 1.00 15.59 110 ASP A CA 1
ATOM 1479 C C . ASP A 1 131 ? -46.332 40.070 15.517 1.00 19.01 110 ASP A C 1
ATOM 1480 O O . ASP A 1 131 ? -47.172 40.493 14.726 1.00 21.12 110 ASP A O 1
ATOM 1489 N N . ALA A 1 132 ? -45.313 40.804 15.943 1.00 16.32 111 ALA A N 1
ATOM 1490 C CA . ALA A 1 132 ? -45.163 42.207 15.586 1.00 16.87 111 ALA A CA 1
ATOM 1491 C C . ALA A 1 132 ? -44.222 42.437 14.408 1.00 14.65 111 ALA A C 1
ATOM 1492 O O . ALA A 1 132 ? -44.016 43.593 14.014 1.00 19.84 111 ALA A O 1
ATOM 1499 N N . VAL A 1 133 ? -43.646 41.364 13.859 1.00 14.22 112 VAL A N 1
ATOM 1500 C CA . VAL A 1 133 ? -42.627 41.488 12.813 1.00 14.44 112 VAL A CA 1
ATOM 1501 C C . VAL A 1 133 ? -43.313 41.493 11.446 1.00 20.36 112 VAL A C 1
ATOM 1502 O O . VAL A 1 133 ? -44.041 40.547 11.109 1.00 19.17 112 VAL A O 1
ATOM 1515 N N . SER A 1 134 ? -43.109 42.567 10.680 1.00 14.40 113 SER A N 1
ATOM 1516 C CA . SER A 1 134 ? -43.788 42.768 9.407 1.00 17.26 113 SER A CA 1
ATOM 1517 C C . SER A 1 134 ? -43.050 42.068 8.267 1.00 16.51 113 SER A C 1
ATOM 1518 O O . SER A 1 134 ? -43.648 41.345 7.449 1.00 15.15 113 SER A O 1
ATOM 1526 N N . TYR A 1 135 ? -41.751 42.339 8.214 1.00 13.06 114 TYR A N 1
ATOM 1527 C CA . TYR A 1 135 ? -40.857 41.890 7.149 1.00 12.96 114 TYR A CA 1
ATOM 1528 C C . TYR A 1 135 ? -39.488 41.567 7.686 1.00 12.41 114 TYR A C 1
ATOM 1529 O O . TYR A 1 135 ? -39.110 41.994 8.780 1.00 12.47 114 TYR A O 1
ATOM 1547 N N . TYR A 1 136 ? -38.746 40.803 6.887 1.00 12.33 115 TYR A N 1
ATOM 1548 C CA . TYR A 1 136 ? -37.387 40.363 7.208 1.00 11.86 115 TYR A CA 1
ATOM 1549 C C . TYR A 1 136 ? -36.534 40.586 5.962 1.00 12.75 115 TYR A C 1
ATOM 1550 O O . TYR A 1 136 ? -36.899 40.148 4.867 1.00 12.85 115 TYR A O 1
ATOM 1568 N N . ALA A 1 137 ? -35.399 41.257 6.141 1.00 12.53 116 ALA A N 1
ATOM 1569 C CA . ALA A 1 137 ? -34.429 41.462 5.073 1.00 12.01 116 ALA A CA 1
ATOM 1570 C C . ALA A 1 137 ? -33.116 40.876 5.500 1.00 13.30 116 ALA A C 1
ATOM 1571 O O . ALA A 1 137 ? -32.601 41.230 6.555 1.00 12.80 116 ALA A O 1
ATOM 1578 N N . THR A 1 138 ? -32.536 40.018 4.677 1.00 11.25 117 THR A N 1
ATOM 1579 C CA . THR A 1 138 ? -31.295 39.356 5.073 1.00 10.88 117 THR A CA 1
ATOM 1580 C C . THR A 1 138 ? -30.574 38.834 3.820 1.00 11.05 117 THR A C 1
ATOM 1581 O O . THR A 1 138 ? -31.025 39.070 2.696 1.00 13.47 117 THR A O 1
ATOM 1592 N N . PHE A 1 139 ? -29.430 38.194 4.012 1.00 12.80 118 PHE A N 1
ATOM 1593 C CA . PHE A 1 139 ? -28.805 37.407 2.959 1.00 13.47 118 PHE A CA 1
ATOM 1594 C C . PHE A 1 139 ? -29.294 35.976 3.101 1.00 12.27 118 PHE A C 1
ATOM 1595 O O . PHE A 1 139 ? -29.914 35.603 4.102 1.00 15.43 118 PHE A O 1
ATOM 1612 N N . ASP A 1 140 ? -29.079 35.167 2.080 1.00 13.14 119 ASP A N 1
ATOM 1613 C CA . ASP A 1 140 ? -29.516 33.774 2.143 1.00 12.43 119 ASP A CA 1
ATOM 1614 C C . ASP A 1 140 ? -28.588 33.006 3.070 1.00 12.80 119 ASP A C 1
ATOM 1615 O O . ASP A 1 140 ? -27.520 32.508 2.658 1.00 14.68 119 ASP A O 1
ATOM 1624 N N . ASN A 1 141 ? -28.967 32.952 4.347 1.00 11.60 120 ASN A N 1
ATOM 1625 C CA . ASN A 1 141 ? -28.073 32.452 5.372 1.00 11.91 120 ASN A CA 1
ATOM 1626 C C . ASN A 1 141 ? -27.802 30.947 5.263 1.00 14.63 120 ASN A C 1
ATOM 1627 O O . ASN A 1 141 ? -26.680 30.507 5.507 1.00 12.81 120 ASN A O 1
ATOM 1638 N N . TYR A 1 142 ? -28.796 30.176 4.834 1.00 14.08 121 TYR A N 1
ATOM 1639 C CA . TYR A 1 142 ? -28.568 28.750 4.620 1.00 14.03 121 TYR A CA 1
ATOM 1640 C C . TYR A 1 142 ? -27.514 28.560 3.523 1.00 16.77 121 TYR A C 1
ATOM 1641 O O . TYR A 1 142 ? -26.614 27.728 3.652 1.00 15.27 121 TYR A O 1
ATOM 1676 N N . VAL A 1 144 ? -25.115 30.608 2.704 1.00 12.38 123 VAL A N 1
ATOM 1677 C CA . VAL A 1 144 ? -23.819 30.954 3.255 1.00 13.45 123 VAL A CA 1
ATOM 1678 C C . VAL A 1 144 ? -23.195 29.706 3.875 1.00 14.15 123 VAL A C 1
ATOM 1679 O O . VAL A 1 144 ? -22.039 29.384 3.639 1.00 13.61 123 VAL A O 1
ATOM 1692 N N . GLY A 1 145 ? -23.967 29.021 4.713 1.00 13.30 124 GLY A N 1
ATOM 1693 C CA . GLY A 1 145 ? -23.499 27.799 5.338 1.00 14.38 124 GLY A CA 1
ATOM 1694 C C . GLY A 1 145 ? -23.135 26.737 4.314 1.00 12.78 124 GLY A C 1
ATOM 1695 O O . GLY A 1 145 ? -22.101 26.112 4.423 1.00 13.95 124 GLY A O 1
ATOM 1699 N N A THR A 1 146 ? -23.960 26.522 3.295 0.45 14.89 125 THR A N 1
ATOM 1700 N N B THR A 1 146 ? -24.009 26.521 3.329 0.55 14.02 125 THR A N 1
ATOM 1701 C CA A THR A 1 146 ? -23.613 25.478 2.342 0.45 15.00 125 THR A CA 1
ATOM 1702 C CA B THR A 1 146 ? -23.710 25.578 2.257 0.55 14.68 125 THR A CA 1
ATOM 1703 C C A THR A 1 146 ? -22.380 25.856 1.508 0.45 14.29 125 THR A C 1
ATOM 1704 C C B THR A 1 146 ? -22.353 25.878 1.623 0.55 13.42 125 THR A C 1
ATOM 1705 O O A THR A 1 146 ? -21.641 24.972 1.063 0.45 14.60 125 THR A O 1
ATOM 1706 O O B THR A 1 146 ? -21.524 24.976 1.416 0.55 15.16 125 THR A O 1
ATOM 1727 N N . LYS A 1 147 ? -22.118 27.148 1.309 1.00 13.13 126 LYS A N 1
ATOM 1728 C CA . LYS A 1 147 ? -20.880 27.525 0.615 1.00 14.24 126 LYS A CA 1
ATOM 1729 C C . LYS A 1 147 ? -19.670 27.190 1.470 1.00 14.41 126 LYS A C 1
ATOM 1730 O O . LYS A 1 147 ? -18.637 26.729 0.957 1.00 15.50 126 LYS A O 1
ATOM 1750 N N . GLN A 1 148 ? -19.776 27.426 2.771 1.00 11.66 127 GLN A N 1
ATOM 1751 C CA . GLN A 1 148 ? -18.651 27.136 3.672 1.00 11.82 127 GLN A CA 1
ATOM 1752 C C . GLN A 1 148 ? -18.400 25.631 3.758 1.00 12.02 127 GLN A C 1
ATOM 1753 O O . GLN A 1 148 ? -17.242 25.180 3.721 1.00 14.83 127 GLN A O 1
ATOM 1767 N N . GLY A 1 149 ? -19.475 24.859 3.852 1.00 14.67 128 GLY A N 1
ATOM 1768 C CA . GLY A 1 149 ? -19.370 23.409 3.850 1.00 12.38 128 GLY A CA 1
ATOM 1769 C C . GLY A 1 149 ? -18.813 22.850 2.561 1.00 14.10 128 GLY A C 1
ATOM 1770 O O . GLY A 1 149 ? -17.945 21.968 2.586 1.00 14.75 128 GLY A O 1
ATOM 1774 N N . GLU A 1 150 ? -19.302 23.353 1.426 1.00 14.24 129 GLU A N 1
ATOM 1775 C CA . GLU A 1 150 ? -18.849 22.855 0.133 1.00 13.32 129 GLU A CA 1
ATOM 1776 C C . GLU A 1 150 ? -17.392 23.205 -0.095 1.00 16.39 129 GLU A C 1
ATOM 1777 O O . GLU A 1 150 ? -16.672 22.468 -0.783 1.00 14.59 129 GLU A O 1
ATOM 1789 N N . TYR A 1 151 ? -16.952 24.332 0.451 1.00 16.37 130 TYR A N 1
ATOM 1790 C CA . TYR A 1 151 ? -15.539 24.726 0.312 1.00 14.49 130 TYR A CA 1
ATOM 1791 C C . TYR A 1 151 ? -14.640 23.703 0.994 1.00 13.98 130 TYR A C 1
ATOM 1792 O O . TYR A 1 151 ? -13.666 23.238 0.419 1.00 13.39 130 TYR A O 1
ATOM 1810 N N . ILE A 1 152 ? -14.978 23.345 2.228 1.00 13.83 131 ILE A N 1
ATOM 1811 C CA . ILE A 1 152 ? -14.219 22.349 2.967 1.00 12.74 131 ILE A CA 1
ATOM 1812 C C . ILE A 1 152 ? -14.304 20.988 2.281 1.00 17.13 131 ILE A C 1
ATOM 1813 O O . ILE A 1 152 ? -13.296 20.310 2.125 1.00 14.96 131 ILE A O 1
ATOM 1829 N N . LYS A 1 153 ? -15.504 20.601 1.861 1.00 12.96 132 LYS A N 1
ATOM 1830 C CA . LYS A 1 153 ? -15.688 19.331 1.154 1.00 11.52 132 LYS A CA 1
ATOM 1831 C C . LYS A 1 153 ? -14.811 19.243 -0.117 1.00 12.70 132 LYS A C 1
ATOM 1832 O O . LYS A 1 153 ? -14.198 18.207 -0.392 1.00 16.19 132 LYS A O 1
ATOM 1851 N N . GLU A 1 154 ? -14.757 20.332 -0.884 1.00 12.64 133 GLU A N 1
ATOM 1852 C CA . GLU A 1 154 ? -13.940 20.382 -2.094 1.00 15.46 133 GLU A CA 1
ATOM 1853 C C . GLU A 1 154 ? -12.463 20.339 -1.761 1.00 16.38 133 GLU A C 1
ATOM 1854 O O . GLU A 1 154 ? -11.738 19.588 -2.368 1.00 14.45 133 GLU A O 1
ATOM 1866 N N . LYS A 1 155 ? -12.002 21.126 -0.798 1.00 13.78 134 LYS A N 1
ATOM 1867 C CA . LYS A 1 155 ? -10.563 21.234 -0.566 1.00 13.32 134 LYS A CA 1
ATOM 1868 C C . LYS A 1 155 ? -10.007 20.005 0.144 1.00 13.26 134 LYS A C 1
ATOM 1869 O O . LYS A 1 155 ? -8.810 19.684 0.009 1.00 14.53 134 LYS A O 1
ATOM 1888 N N . LEU A 1 156 ? -10.858 19.289 0.874 1.00 12.20 135 LEU A N 1
ATOM 1889 C CA . LEU A 1 156 ? -10.441 18.035 1.519 1.00 12.47 135 LEU A CA 1
ATOM 1890 C C . LEU A 1 156 ? -10.722 16.810 0.651 1.00 13.42 135 LEU A C 1
ATOM 1891 O O . LEU A 1 156 ? -10.430 15.687 1.054 1.00 16.79 135 LEU A O 1
ATOM 1907 N N . ASN A 1 157 ? -11.252 17.027 -0.558 1.00 14.13 136 ASN A N 1
ATOM 1908 C CA . ASN A 1 157 ? -11.527 15.955 -1.501 1.00 14.82 136 ASN A CA 1
ATOM 1909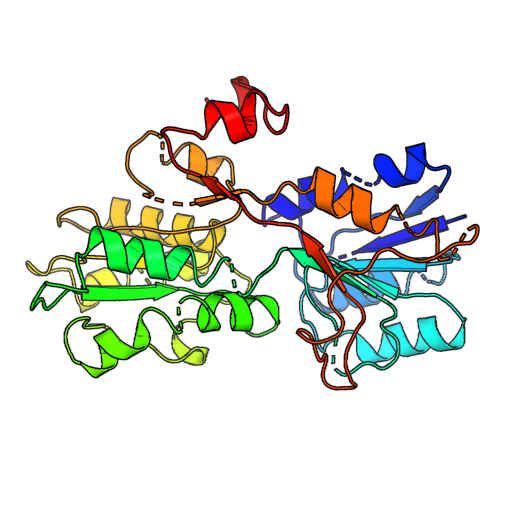 C C . ASN A 1 157 ? -12.410 14.891 -0.853 1.00 18.51 136 ASN A C 1
ATOM 1910 O O . ASN A 1 157 ? -12.152 13.704 -1.003 1.00 17.01 136 ASN A O 1
ATOM 1921 N N . LEU A 1 158 ? -13.422 15.311 -0.103 1.00 17.33 137 LEU A N 1
ATOM 1922 C CA . LEU A 1 158 ? -14.198 14.331 0.654 1.00 16.55 137 LEU A CA 1
ATOM 1923 C C . LEU A 1 158 ? -14.944 13.347 -0.223 1.00 22.46 137 LEU A C 1
ATOM 1924 O O . LEU A 1 158 ? -15.214 12.247 0.224 1.00 22.81 137 LEU A O 1
ATOM 1940 N N . GLU A 1 159 ? -15.262 13.704 -1.463 1.00 20.44 138 GLU A N 1
ATOM 1941 C CA . GLU A 1 159 ? -15.992 12.762 -2.318 1.00 24.05 138 GLU A CA 1
ATOM 1942 C C . GLU A 1 159 ? -15.161 11.545 -2.666 1.00 27.83 138 GLU A C 1
ATOM 1943 O O . GLU A 1 159 ? -15.707 10.508 -3.066 1.00 25.93 138 GLU A O 1
ATOM 1955 N N . THR A 1 160 ? -13.844 11.670 -2.528 1.00 21.54 139 THR A N 1
ATOM 1956 C CA . THR A 1 160 ? -12.938 10.620 -2.960 1.00 24.30 139 THR A CA 1
ATOM 1957 C C . THR A 1 160 ? -11.885 10.182 -1.947 1.00 31.70 139 THR A C 1
ATOM 1958 O O . THR A 1 160 ? -11.198 9.193 -2.176 1.00 31.68 139 THR A O 1
ATOM 1969 N N . ALA A 1 161 ? -11.761 10.881 -0.825 1.00 27.28 140 ALA A N 1
ATOM 1970 C CA . ALA A 1 161 ? -10.665 10.588 0.100 1.00 30.51 140 ALA A CA 1
ATOM 1971 C C . ALA A 1 161 ? -11.142 9.713 1.245 1.00 37.74 140 ALA A C 1
ATOM 1972 O O . ALA A 1 161 ? -12.291 9.795 1.668 1.00 44.74 140 ALA A O 1
ATOM 1979 N N . LYS A 1 162 ? -10.251 8.854 1.724 1.00 36.28 141 LYS A N 1
ATOM 1980 C CA . LYS A 1 162 ? -10.536 8.012 2.877 1.00 46.11 141 LYS A CA 1
ATOM 1981 C C . LYS A 1 162 ? -10.445 8.836 4.157 1.00 37.44 141 LYS A C 1
ATOM 1982 O O . LYS A 1 162 ? -11.176 8.593 5.118 1.00 41.00 141 LYS A O 1
ATOM 2001 N N . GLY A 1 163 ? -9.548 9.813 4.156 1.00 35.77 142 GLY A N 1
ATOM 2002 C CA . GLY A 1 163 ? -9.208 10.523 5.375 1.00 35.16 142 GLY A CA 1
ATOM 2003 C C . GLY A 1 163 ? -8.549 9.539 6.331 1.00 31.50 142 GLY A C 1
ATOM 2004 O O . GLY A 1 163 ? -7.964 8.553 5.898 1.00 32.07 142 GLY A O 1
ATOM 2008 N N . PRO A 1 164 ? -8.675 9.768 7.640 1.00 24.02 143 PRO A N 1
ATOM 2009 C CA . PRO A 1 164 ? -9.457 10.842 8.237 1.00 21.55 143 PRO A CA 1
ATOM 2010 C C . PRO A 1 164 ? -8.788 12.201 8.135 1.00 22.32 143 PRO A C 1
ATOM 2011 O O . PRO A 1 164 ? -7.566 12.315 7.977 1.00 27.71 143 PRO A O 1
ATOM 2022 N N . PHE A 1 165 ? -9.624 13.222 8.224 1.00 15.88 144 PHE A N 1
ATOM 2023 C CA . PHE A 1 165 ? -9.196 14.607 8.345 1.00 14.69 144 PHE A CA 1
ATOM 2024 C C . PHE A 1 165 ? -9.733 15.171 9.650 1.00 20.56 144 PHE A C 1
ATOM 2025 O O . PHE A 1 165 ? -10.865 14.886 10.029 1.00 21.30 144 PHE A O 1
ATOM 2042 N N . ASN A 1 166 ? -8.947 16.022 10.293 1.00 13.87 145 ASN A N 1
ATOM 2043 C CA . ASN A 1 166 ? -9.333 16.605 11.577 1.00 15.58 145 ASN A CA 1
ATOM 2044 C C . ASN A 1 166 ? -10.008 17.948 11.365 1.00 17.45 145 ASN A C 1
ATOM 2045 O O . ASN A 1 166 ? -9.467 18.826 10.712 1.00 17.04 145 ASN A O 1
ATOM 2056 N N . LEU A 1 167 ? -11.187 18.093 11.964 1.00 13.43 146 LEU A N 1
ATOM 2057 C CA . LEU A 1 167 ? -12.032 19.270 11.831 1.00 12.98 146 LEU A CA 1
ATOM 2058 C C . LEU A 1 167 ? -12.347 19.857 13.194 1.00 15.59 146 LEU A C 1
ATOM 2059 O O . LEU A 1 167 ? -12.558 19.100 14.131 1.00 15.04 146 LEU A O 1
ATOM 2075 N N . GLU A 1 168 ? -12.365 21.177 13.316 1.00 13.21 147 GLU A N 1
ATOM 2076 C CA . GLU A 1 168 ? -13.034 21.813 14.460 1.00 13.72 147 GLU A CA 1
ATOM 2077 C C . GLU A 1 168 ? -14.030 22.842 13.942 1.00 14.88 147 GLU A C 1
ATOM 2078 O O . GLU A 1 168 ? -13.935 23.288 12.808 1.00 12.09 147 GLU A O 1
ATOM 2090 N N . ILE A 1 169 ? -14.989 23.218 14.785 1.00 13.19 148 ILE A N 1
ATOM 2091 C CA . ILE A 1 169 ? -16.147 23.989 14.350 1.00 10.84 148 ILE A CA 1
ATOM 2092 C C . ILE A 1 169 ? -16.417 25.129 15.319 1.00 10.88 148 ILE A C 1
ATOM 2093 O O . ILE A 1 169 ? -16.422 24.909 16.525 1.00 12.82 148 ILE A O 1
ATOM 2109 N N . PHE A 1 170 ? -16.620 26.321 14.767 1.00 11.23 149 PHE A N 1
ATOM 2110 C CA . PHE A 1 170 ? -16.952 27.528 15.545 1.00 13.51 149 PHE A CA 1
ATOM 2111 C C . PHE A 1 170 ? -18.128 28.210 14.893 1.00 13.21 149 PHE A C 1
ATOM 2112 O O . PHE A 1 170 ? -18.003 28.642 13.743 1.00 14.84 149 PHE A O 1
ATOM 2129 N N . THR A 1 171 ? -19.269 28.278 15.574 1.00 13.16 150 THR A N 1
ATOM 2130 C CA . THR A 1 171 ? -20.380 29.057 15.034 1.00 14.01 150 THR A CA 1
ATOM 2131 C C . THR A 1 171 ? -20.711 30.253 15.953 1.00 16.18 150 THR A C 1
ATOM 2132 O O . THR A 1 171 ? -19.924 30.641 16.833 1.00 13.00 150 THR A O 1
ATOM 2143 N N . GLY A 1 172 ? -21.841 30.891 15.687 1.00 12.95 151 GLY A N 1
ATOM 2144 C CA . GLY A 1 172 ? -22.137 32.162 16.296 1.00 12.82 151 GLY A CA 1
ATOM 2145 C C . GLY A 1 172 ? -22.903 32.053 17.591 1.00 13.69 151 GLY A C 1
ATOM 2146 O O . GLY A 1 172 ? -22.951 31.001 18.237 1.00 15.00 151 GLY A O 1
ATOM 2150 N N . ASP A 1 173 ? -23.513 33.169 17.978 1.00 14.80 152 ASP A N 1
ATOM 2151 C CA . ASP A 1 173 ? -24.185 33.248 19.266 1.00 16.99 152 ASP A CA 1
ATOM 2152 C C . ASP A 1 173 ? -25.483 32.463 19.210 1.00 13.25 152 ASP A C 1
ATOM 2153 O O . ASP A 1 173 ? -26.215 32.545 18.219 1.00 16.78 152 ASP A O 1
ATOM 2162 N N . PRO A 1 174 ? -25.793 31.717 20.278 1.00 15.90 153 PRO A N 1
ATOM 2163 C CA . PRO A 1 174 ? -27.015 30.911 20.225 1.00 17.11 153 PRO A CA 1
ATOM 2164 C C . PRO A 1 174 ? -28.317 31.732 20.228 1.00 18.66 153 PRO A C 1
ATOM 2165 O O . PRO A 1 174 ? -29.376 31.193 19.961 1.00 24.08 153 PRO A O 1
ATOM 2176 N N . GLY A 1 175 ? -28.234 33.019 20.543 1.00 17.42 154 GLY A N 1
ATOM 2177 C CA . GLY A 1 175 ? -29.403 33.891 20.524 1.00 16.74 154 GLY A CA 1
ATOM 2178 C C . GLY A 1 175 ? -29.638 34.535 19.160 1.00 17.77 154 GLY A C 1
ATOM 2179 O O . GLY A 1 175 ? -30.578 35.314 18.989 1.00 18.39 154 GLY A O 1
ATOM 2183 N N . ASP A 1 176 ? -28.768 34.218 18.213 1.00 14.71 155 ASP A N 1
ATOM 2184 C CA . ASP A 1 176 ? -28.854 34.714 16.827 1.00 14.55 155 ASP A CA 1
ATOM 2185 C C . ASP A 1 176 ? -29.382 33.612 15.920 1.00 14.54 155 ASP A C 1
ATOM 2186 O O . ASP A 1 176 ? -28.697 32.625 15.673 1.00 14.16 155 ASP A O 1
ATOM 2195 N N . ASN A 1 177 ? -30.612 33.768 15.447 1.00 13.39 156 ASN A N 1
ATOM 2196 C CA . ASN A 1 177 ? -31.223 32.742 14.604 1.00 13.73 156 ASN A CA 1
ATOM 2197 C C . ASN A 1 177 ? -30.368 32.465 13.372 1.00 12.94 156 ASN A C 1
ATOM 2198 O O . ASN A 1 177 ? -30.353 31.337 12.864 1.00 16.95 156 ASN A O 1
ATOM 2209 N N . ASN A 1 178 ? -29.634 33.460 12.890 1.00 10.44 157 ASN A N 1
ATOM 2210 C CA . ASN A 1 178 ? -28.758 33.206 11.755 1.00 9.88 157 ASN A CA 1
ATOM 2211 C C . ASN A 1 178 ? -27.719 32.128 11.993 1.00 14.59 157 ASN A C 1
ATOM 2212 O O . ASN A 1 178 ? -27.346 31.410 11.058 1.00 13.01 157 ASN A O 1
ATOM 2223 N N . ALA A 1 179 ? -27.240 32.014 13.225 1.00 14.68 158 ALA A N 1
ATOM 2224 C CA . ALA A 1 179 ? -26.193 31.049 13.516 1.00 16.08 158 ALA A CA 1
ATOM 2225 C C . ALA A 1 179 ? -26.711 29.644 13.232 1.00 13.09 158 ALA A C 1
ATOM 2226 O O . ALA A 1 179 ? -25.964 28.798 12.753 1.00 13.28 158 ALA A O 1
ATOM 2233 N N . ARG A 1 180 ? -27.998 29.400 13.514 1.00 12.36 159 ARG A N 1
ATOM 2234 C CA . ARG A 1 180 ? -28.626 28.107 13.255 1.00 16.77 159 ARG A CA 1
ATOM 2235 C C . ARG A 1 180 ? -28.592 27.770 11.781 1.00 13.78 159 ARG A C 1
ATOM 2236 O O . ARG A 1 180 ? -28.356 26.635 11.393 1.00 14.62 159 ARG A O 1
ATOM 2257 N N . PHE A 1 181 ? -28.840 28.778 10.970 1.00 13.11 160 PHE A N 1
ATOM 2258 C CA . PHE A 1 181 ? -28.812 28.612 9.527 1.00 13.04 160 PHE A CA 1
ATOM 2259 C C . PHE A 1 181 ? -27.407 28.446 8.955 1.00 13.28 160 PHE A C 1
ATOM 2260 O O . PHE A 1 181 ? -27.207 27.628 8.039 1.00 12.91 160 PHE A O 1
ATOM 2277 N N . PHE A 1 182 ? -26.435 29.208 9.450 1.00 11.01 161 PHE A N 1
ATOM 2278 C CA . PHE A 1 182 ? -25.063 29.028 8.965 1.00 11.14 161 PHE A CA 1
ATOM 2279 C C . PHE A 1 182 ? -24.575 27.608 9.325 1.00 13.88 161 PHE A C 1
ATOM 2280 O O . PHE A 1 182 ? -23.963 26.913 8.520 1.00 13.24 161 PHE A O 1
ATOM 2297 N N . TYR A 1 183 ? -24.851 27.183 10.558 1.00 12.40 162 TYR A N 1
ATOM 2298 C CA . TYR A 1 183 ? -24.458 25.851 11.035 1.00 10.69 162 TYR A CA 1
ATOM 2299 C C . TYR A 1 183 ? -25.198 24.776 10.244 1.00 13.62 162 TYR A C 1
ATOM 2300 O O . TYR A 1 183 ? -24.589 23.812 9.777 1.00 15.29 162 TYR A O 1
ATOM 2318 N N . GLY A 1 184 ? -26.501 24.956 10.062 1.00 14.37 163 GLY A N 1
ATOM 2319 C CA . GLY A 1 184 ? -27.312 23.970 9.390 1.00 17.21 163 GLY A CA 1
ATOM 2320 C C . GLY A 1 184 ? -26.885 23.776 7.953 1.00 16.40 163 GLY A C 1
ATOM 2321 O O . GLY A 1 184 ? -26.813 22.640 7.470 1.00 16.40 163 GLY A O 1
ATOM 2325 N N . GLY A 1 185 ? -26.623 24.878 7.254 1.00 12.46 164 GLY A N 1
ATOM 2326 C CA . GLY A 1 185 ? -26.176 24.797 5.869 1.00 14.26 164 GLY A CA 1
ATOM 2327 C C . GLY A 1 185 ? -24.857 24.065 5.727 1.00 12.71 164 GLY A C 1
ATOM 2328 O O . GLY A 1 185 ? -24.710 23.183 4.867 1.00 13.33 164 GLY A O 1
ATOM 2332 N N . ALA A 1 186 ? -23.899 24.397 6.588 1.00 13.07 165 ALA A N 1
ATOM 2333 C CA . ALA A 1 186 ? -22.581 23.779 6.519 1.00 13.54 165 ALA A CA 1
ATOM 2334 C C . ALA A 1 186 ? -22.656 22.310 6.910 1.00 13.85 165 ALA A C 1
ATOM 2335 O O . ALA A 1 186 ? -22.020 21.455 6.281 1.00 14.04 165 ALA A O 1
ATOM 2359 N N . ASP A 1 188 ? -25.269 20.336 6.716 1.00 14.43 167 ASP A N 1
ATOM 2360 C CA . ASP A 1 188 ? -26.006 19.559 5.726 1.00 16.94 167 ASP A CA 1
ATOM 2361 C C . ASP A 1 188 ? -25.021 19.007 4.677 1.00 18.01 167 ASP A C 1
ATOM 2362 O O . ASP A 1 188 ? -25.225 17.927 4.141 1.00 20.79 167 ASP A O 1
ATOM 2371 N N . VAL A 1 189 ? -23.945 19.744 4.415 1.00 14.92 168 VAL A N 1
ATOM 2372 C CA . VAL A 1 189 ? -22.877 19.278 3.527 1.00 16.28 168 VAL A CA 1
ATOM 2373 C C . VAL A 1 189 ? -21.917 18.313 4.217 1.00 18.57 168 VAL A C 1
ATOM 2374 O O . VAL A 1 189 ? -21.572 17.265 3.655 1.00 17.65 168 VAL A O 1
ATOM 2387 N N . LEU A 1 190 ? -21.509 18.634 5.444 1.00 16.79 169 LEU A N 1
ATOM 2388 C CA . LEU A 1 190 ? -20.379 17.954 6.066 1.00 13.54 169 LEU A CA 1
ATOM 2389 C C . LEU A 1 190 ? -20.766 16.818 7.011 1.00 17.93 169 LEU A C 1
ATOM 2390 O O . LEU A 1 190 ? -19.969 15.909 7.220 1.00 17.56 169 LEU A O 1
ATOM 2406 N N . LYS A 1 191 ? -21.964 16.869 7.585 1.00 18.79 170 LYS A N 1
ATOM 2407 C CA . LYS A 1 191 ? -22.292 15.913 8.648 1.00 17.23 170 LYS A CA 1
ATOM 2408 C C . LYS A 1 191 ? -22.176 14.465 8.183 1.00 17.99 170 LYS A C 1
ATOM 2409 O O . LYS A 1 191 ? -21.723 13.601 8.956 1.00 21.27 170 LYS A O 1
ATOM 2428 N N . PRO A 1 192 ? -22.578 14.168 6.932 1.00 18.33 171 PRO A N 1
ATOM 2429 C CA . PRO A 1 192 ? -22.440 12.795 6.437 1.00 19.89 171 PRO A CA 1
ATOM 2430 C C . PRO A 1 192 ? -21.010 12.248 6.518 1.00 21.31 171 PRO A C 1
ATOM 2431 O O . PRO A 1 192 ? -20.826 11.054 6.705 1.00 20.49 171 PRO A O 1
ATOM 2442 N N . TYR A 1 193 ? -20.023 13.123 6.370 1.00 16.56 172 TYR A N 1
ATOM 2443 C CA . TYR A 1 193 ? -18.621 12.732 6.433 1.00 16.36 172 TYR A CA 1
ATOM 2444 C C . TYR A 1 193 ? -18.114 12.630 7.862 1.00 18.42 172 TYR A C 1
ATOM 2445 O O . TYR A 1 193 ? -17.176 11.906 8.128 1.00 20.51 172 TYR A O 1
ATOM 2463 N N . VAL A 1 194 ? -18.705 13.391 8.773 1.00 17.83 173 VAL A N 1
ATOM 2464 C CA . VAL A 1 194 ? -18.404 13.192 10.181 1.00 19.96 173 VAL A CA 1
ATOM 2465 C C . VAL A 1 194 ? -18.996 11.848 10.592 1.00 27.47 173 VAL A C 1
ATOM 2466 O O . VAL A 1 194 ? -18.329 11.037 11.232 1.00 27.63 173 VAL A O 1
ATOM 2479 N N . ASP A 1 195 ? -20.245 11.602 10.202 1.00 23.29 174 ASP A N 1
ATOM 2480 C CA . ASP A 1 195 ? -20.899 10.318 10.505 1.00 25.68 174 ASP A CA 1
ATOM 2481 C C . ASP A 1 195 ? -20.141 9.126 9.914 1.00 25.27 174 ASP A C 1
ATOM 2482 O O . ASP A 1 195 ? -20.117 8.034 10.491 1.00 29.46 174 ASP A O 1
ATOM 2491 N N . GLY A 1 196 ? -19.556 9.325 8.742 1.00 24.80 175 GLY A N 1
ATOM 2492 C CA . GLY A 1 196 ? -18.808 8.279 8.074 1.00 24.43 175 GLY A CA 1
ATOM 2493 C C . GLY A 1 196 ? -17.378 8.107 8.554 1.00 29.35 175 GLY A C 1
ATOM 2494 O O . GLY A 1 196 ? -16.668 7.234 8.059 1.00 32.47 175 GLY A O 1
ATOM 2498 N N . GLY A 1 197 ? -16.951 8.925 9.507 1.00 26.05 176 GLY A N 1
ATOM 2499 C CA . GLY A 1 197 ? -15.612 8.806 10.062 1.00 29.52 176 GLY A CA 1
ATOM 2500 C C . GLY A 1 197 ? -14.522 9.379 9.169 1.00 27.86 176 GLY A C 1
ATOM 2501 O O . GLY A 1 197 ? -13.338 9.198 9.427 1.00 27.07 176 GLY A O 1
ATOM 2505 N N . VAL A 1 198 ? -14.917 10.084 8.117 1.00 20.68 177 VAL A N 1
ATOM 2506 C CA . VAL A 1 198 ? -13.956 10.681 7.200 1.00 20.24 177 VAL A CA 1
ATOM 2507 C C . VAL A 1 198 ? -13.439 11.986 7.810 1.00 18.95 177 VAL A C 1
ATOM 2508 O O . VAL A 1 198 ? -12.273 12.341 7.642 1.00 22.60 177 VAL A O 1
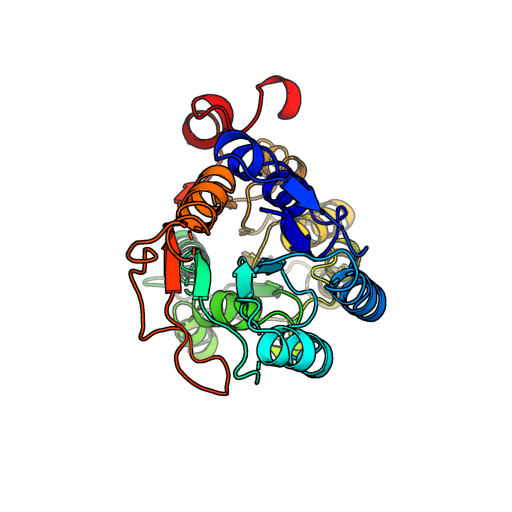ATOM 2521 N N . LEU A 1 199 ? -14.338 12.708 8.475 1.00 18.32 178 LEU A N 1
ATOM 2522 C CA . LEU A 1 199 ? -14.002 13.873 9.303 1.00 15.30 178 LEU A CA 1
ATOM 2523 C C . LEU A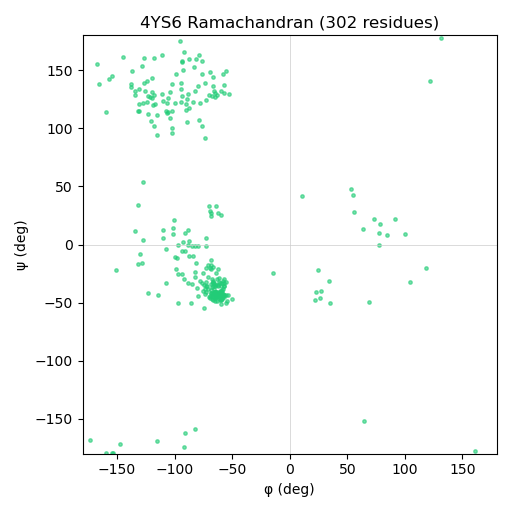 1 199 ? -14.076 13.496 10.776 1.00 22.69 178 LEU A C 1
ATOM 2524 O O . LEU A 1 199 ? -15.052 12.888 11.230 1.00 25.50 178 LEU A O 1
ATOM 2540 N N . VAL A 1 200 ? -13.027 13.851 11.502 1.00 16.64 179 VAL A N 1
ATOM 2541 C CA . VAL A 1 200 ? -12.913 13.570 12.922 1.00 18.00 179 VAL A CA 1
ATOM 2542 C C . VAL A 1 200 ? -12.795 14.873 13.666 1.00 22.72 179 VAL A C 1
ATOM 2543 O O . VAL A 1 200 ? -11.918 15.683 13.373 1.00 22.08 179 VAL A O 1
ATOM 2556 N N . VAL A 1 201 ? -13.660 15.076 14.645 1.00 19.04 180 VAL A N 1
ATOM 2557 C CA . VAL A 1 201 ? -13.581 16.293 15.451 1.00 16.38 180 VAL A CA 1
ATOM 2558 C C . VAL A 1 201 ? -12.933 15.893 16.765 1.00 22.51 180 VAL A C 1
ATOM 2559 O O . VAL A 1 201 ? -13.588 15.297 17.630 1.00 17.73 180 VAL A O 1
ATOM 2572 N N . LYS A 1 202 ? -11.633 16.163 16.916 1.00 18.74 181 LYS A N 1
ATOM 2573 C CA . LYS A 1 202 ? -10.898 15.607 18.049 1.00 19.04 181 LYS A CA 1
ATOM 2574 C C . LYS A 1 202 ? -11.422 16.095 19.406 1.00 21.28 181 LYS A C 1
ATOM 2575 O O . LYS A 1 202 ? -11.403 15.347 20.383 1.00 22.82 181 LYS A O 1
ATOM 2594 N N . SER A 1 203 ? -11.877 17.344 19.464 1.00 18.78 182 SER A N 1
ATOM 2595 C CA . SER A 1 203 ? -12.461 17.905 20.695 1.00 21.96 182 SER A CA 1
ATOM 2596 C C . SER A 1 203 ? -13.796 17.266 21.074 1.00 21.33 182 SER A C 1
ATOM 2597 O O . SER A 1 203 ? -14.270 17.410 22.222 1.00 23.88 182 SER A O 1
ATOM 2605 N N . GLY A 1 204 ? -14.422 16.593 20.114 1.00 20.12 183 GLY A N 1
ATOM 2606 C CA . GLY A 1 204 ? -15.746 16.013 20.304 1.00 18.77 183 GLY A CA 1
ATOM 2607 C C . GLY A 1 204 ? -16.906 17.007 20.238 1.00 18.56 183 GLY A C 1
ATOM 2608 O O . GLY A 1 204 ? -18.064 16.618 20.376 1.00 21.26 183 GLY A O 1
ATOM 2612 N N . SER A 1 205 ? -16.614 18.287 20.028 1.00 16.66 184 SER A N 1
ATOM 2613 C CA . SER A 1 205 ? -17.661 19.301 19.966 1.00 18.42 184 SER A CA 1
ATOM 2614 C C . SER A 1 205 ? -18.178 19.471 18.562 1.00 13.79 184 SER A C 1
ATOM 2615 O O . SER A 1 205 ? -17.508 20.059 17.709 1.00 14.93 184 SER A O 1
ATOM 2623 N N . VAL A 1 206 ? -19.370 18.942 18.331 1.00 14.61 185 VAL A N 1
ATOM 2624 C CA . VAL A 1 206 ? -20.002 18.990 17.017 1.00 14.53 185 VAL A CA 1
ATOM 2625 C C . VAL A 1 206 ? -21.371 19.653 17.086 1.00 18.76 185 VAL A C 1
ATOM 2626 O O . VAL A 1 206 ? -21.736 20.435 16.198 1.00 18.81 185 VAL A O 1
ATOM 2639 N N . ALA A 1 207 ? -22.128 19.323 18.124 1.00 18.47 186 ALA A N 1
ATOM 2640 C CA . ALA A 1 207 ? -23.464 19.878 18.321 1.00 23.52 186 ALA A CA 1
ATOM 2641 C C . ALA A 1 207 ? -23.460 21.392 18.403 1.00 16.34 186 ALA A C 1
ATOM 2642 O O . ALA A 1 207 ? -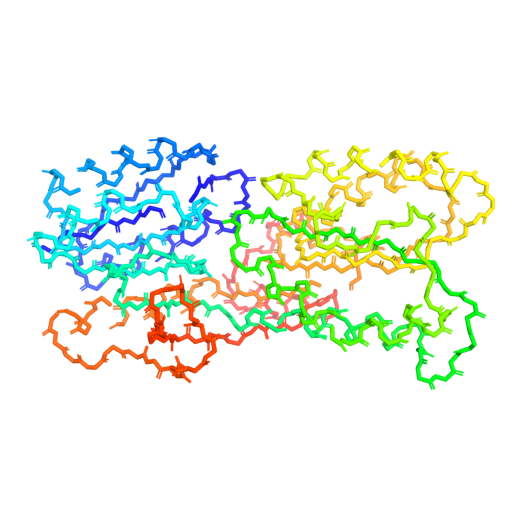22.516 21.994 18.908 1.00 16.34 186 ALA A O 1
ATOM 2649 N N . PHE A 1 208 ? -24.534 22.008 17.899 1.00 18.54 187 PHE A N 1
ATOM 2650 C CA . PHE A 1 208 ? -24.640 23.463 17.831 1.00 16.55 187 PHE A CA 1
ATOM 2651 C C . PHE A 1 208 ? -24.318 24.097 19.171 1.00 16.00 187 PHE A C 1
ATOM 2652 O O . PHE A 1 208 ? -23.537 25.055 19.230 1.00 17.16 187 PHE A O 1
ATOM 2669 N N . GLU A 1 209 ? -24.910 23.553 20.230 1.00 16.69 188 GLU A N 1
ATOM 2670 C CA . GLU A 1 209 ? -24.711 24.076 21.577 1.00 20.40 188 GLU A CA 1
ATOM 2671 C C . GLU A 1 209 ? -23.255 24.098 21.996 1.00 23.09 188 GLU A C 1
ATOM 2672 O O . GLU A 1 209 ? -22.836 24.990 22.745 1.00 25.11 188 GLU A O 1
ATOM 2684 N N . LYS A 1 210 ? -22.496 23.097 21.558 1.00 17.35 189 LYS A N 1
ATOM 2685 C CA . LYS A 1 210 ? -21.100 22.950 21.969 1.00 18.59 189 LYS A CA 1
ATOM 2686 C C . LYS A 1 210 ? -20.139 23.832 21.149 1.00 20.80 189 LYS A C 1
ATOM 2687 O O . LYS A 1 210 ? -19.038 24.136 21.599 1.00 17.84 189 LYS A O 1
ATOM 2706 N N . VAL A 1 211 ? -20.533 24.214 19.940 1.00 15.65 190 VAL A N 1
ATOM 2707 C CA . VAL A 1 211 ? -19.634 24.971 19.063 1.00 15.26 190 VAL A CA 1
ATOM 2708 C C . VAL A 1 211 ? -20.001 26.442 18.909 1.00 15.24 190 VAL A C 1
ATOM 2709 O O . VAL A 1 211 ? -19.273 27.207 18.254 1.00 12.82 190 VAL A O 1
ATOM 2722 N N . ALA A 1 212 ? -21.122 26.838 19.512 1.00 15.26 191 ALA A N 1
ATOM 2723 C CA . ALA A 1 212 ? -21.586 28.215 19.464 1.00 14.97 191 ALA A CA 1
ATOM 2724 C C . ALA A 1 212 ? -20.635 29.129 20.219 1.00 17.41 191 ALA A C 1
ATOM 2725 O O . ALA A 1 212 ? -20.061 28.738 21.215 1.00 21.99 191 ALA A O 1
ATOM 2732 N N . THR A 1 213 ? -20.464 30.344 19.719 1.00 14.95 192 THR A N 1
ATOM 2733 C CA . THR A 1 213 ? -19.535 31.304 20.319 1.00 15.78 192 THR A CA 1
ATOM 2734 C C . THR A 1 213 ? -20.333 32.483 20.851 1.00 14.73 192 THR A C 1
ATOM 2735 O O . THR A 1 213 ? -20.878 33.271 20.087 1.00 13.85 192 THR A O 1
ATOM 2746 N N . ALA A 1 214 ? -20.376 32.619 22.170 1.00 15.44 193 ALA A N 1
ATOM 2747 C CA . ALA A 1 214 ? -21.109 33.716 22.794 1.00 17.33 193 ALA A CA 1
ATOM 2748 C C . ALA A 1 214 ? -20.736 35.104 22.251 1.00 18.63 193 ALA A C 1
ATOM 2749 O O . ALA A 1 214 ? -19.553 35.462 22.153 1.00 17.64 193 ALA A O 1
ATOM 2756 N N . GLY A 1 215 ? -21.759 35.876 21.871 1.00 16.64 194 GLY A N 1
ATOM 2757 C CA . GLY A 1 215 ? -21.572 37.207 21.338 1.00 17.89 194 GLY A CA 1
ATOM 2758 C C . GLY A 1 215 ? -20.820 37.309 20.034 1.00 14.50 194 GLY A C 1
ATOM 2759 O O . GLY A 1 215 ? -20.403 38.405 19.660 1.00 16.95 194 GLY A O 1
ATOM 2763 N N . TRP A 1 216 ? -20.629 36.182 19.339 1.00 12.14 195 TRP A N 1
ATOM 2764 C CA . TRP A 1 216 ? -19.794 36.142 18.149 1.00 11.38 195 TRP A CA 1
ATOM 2765 C C . TRP A 1 216 ? -18.379 36.668 18.452 1.00 14.14 195 TRP A C 1
ATOM 2766 O O . TRP A 1 216 ? -17.672 37.197 17.561 1.00 14.79 195 TRP A O 1
ATOM 2787 N N . SER A 1 217 ? -17.970 36.503 19.713 1.00 14.26 196 SER A N 1
ATOM 2788 C CA . SER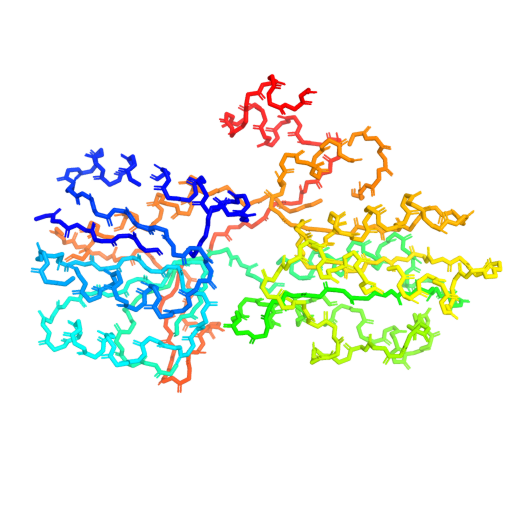 A 1 217 ? -16.769 37.147 20.212 1.00 15.39 196 SER A CA 1
ATOM 2789 C C . SER A 1 217 ? -15.465 36.552 19.690 1.00 17.16 196 SER A C 1
ATOM 2790 O O . SER A 1 217 ? -15.196 35.360 19.828 1.00 14.79 196 SER A O 1
ATOM 2798 N N . THR A 1 218 ? -14.651 37.413 19.091 1.00 14.89 197 THR A N 1
ATOM 2799 C CA . THR A 1 218 ? -13.313 37.031 18.670 1.00 15.58 197 THR A CA 1
ATOM 2800 C C . THR A 1 218 ? -12.507 36.503 19.843 1.00 15.23 197 THR A C 1
ATOM 2801 O O . THR A 1 218 ? -11.838 35.475 19.722 1.00 13.65 197 THR A O 1
ATOM 2812 N N . GLU A 1 219 ? -12.582 37.174 20.990 1.00 16.14 198 GLU A N 1
ATOM 2813 C CA . GLU A 1 219 ? -11.788 36.756 22.144 1.00 16.83 198 GLU A CA 1
ATOM 2814 C C . GLU A 1 219 ? -12.222 35.398 22.670 1.00 14.95 198 GLU A C 1
ATOM 2815 O O . GLU A 1 219 ? -11.386 34.555 23.037 1.00 16.33 198 GLU A O 1
ATOM 2827 N N . THR A 1 220 ? -13.533 35.168 22.713 1.00 15.36 199 THR A N 1
ATOM 2828 C CA . THR A 1 220 ? -14.056 33.889 23.161 1.00 15.51 199 THR A CA 1
ATOM 2829 C C . THR A 1 220 ? -13.633 32.751 22.221 1.00 13.46 199 THR A C 1
ATOM 2830 O O . THR A 1 220 ? -13.214 31.662 22.675 1.00 15.30 199 THR A O 1
ATOM 2841 N N . ALA A 1 221 ? -13.691 33.007 20.916 1.00 12.64 200 ALA A N 1
ATOM 2842 C CA . ALA A 1 221 ? -13.231 32.028 19.937 1.00 12.95 200 ALA A CA 1
ATOM 2843 C C . ALA A 1 221 ? -11.746 31.741 20.108 1.00 16.46 200 ALA A C 1
ATOM 2844 O O . ALA A 1 221 ? -11.326 30.586 20.075 1.00 15.03 200 ALA A O 1
ATOM 2851 N N . GLN A 1 222 ? -10.959 32.791 20.287 1.00 14.17 201 GLN A N 1
ATOM 2852 C CA . GLN A 1 222 ? -9.521 32.623 20.462 1.00 15.35 201 GLN A CA 1
ATOM 2853 C C . GLN A 1 222 ? -9.204 31.763 21.691 1.00 16.76 201 GLN A C 1
ATOM 2854 O O . GLN A 1 222 ? -8.358 30.875 21.636 1.00 17.48 201 GLN A O 1
ATOM 2868 N N . ASN A 1 223 ? -9.880 32.025 22.804 1.00 13.16 202 ASN A N 1
ATOM 2869 C CA . ASN A 1 223 ? -9.639 31.303 24.042 1.00 15.19 202 ASN A CA 1
ATOM 2870 C C . ASN A 1 223 ? -10.007 29.818 23.889 1.00 14.36 202 ASN A C 1
ATOM 2871 O O . ASN A 1 223 ? -9.286 28.932 24.365 1.00 16.19 202 ASN A O 1
ATOM 2882 N N . ARG A 1 224 ? -11.117 29.539 23.216 1.00 15.19 203 ARG A N 1
ATOM 2883 C CA . ARG A 1 224 ? -11.519 28.158 22.996 1.00 18.26 203 ARG A CA 1
ATOM 2884 C C . ARG A 1 224 ? -10.544 27.458 22.035 1.00 15.28 203 ARG A C 1
ATOM 2885 O O . ARG A 1 224 ? -10.137 26.327 22.302 1.00 17.30 203 ARG A O 1
ATOM 2923 N N . ASP A 1 226 ? -7.415 28.184 21.587 1.00 14.30 205 ASP A N 1
ATOM 2924 C CA . ASP A 1 226 ? -6.155 27.954 22.309 1.00 22.58 205 ASP A CA 1
ATOM 2925 C C . ASP A 1 226 ? -6.208 26.689 23.167 1.00 19.18 205 ASP A C 1
ATOM 2926 O O . ASP A 1 226 ? -5.230 25.916 23.241 1.00 19.82 205 ASP A O 1
ATOM 2935 N N . ALA A 1 227 ? -7.347 26.468 23.802 1.00 16.61 206 ALA A N 1
ATOM 2936 C CA . ALA A 1 227 ? -7.532 25.312 24.663 1.00 18.48 206 ALA A CA 1
ATOM 2937 C C . ALA A 1 227 ? -7.606 24.036 23.835 1.00 17.81 206 ALA A C 1
ATOM 2938 O O . ALA A 1 227 ? -7.103 22.986 24.222 1.00 20.36 206 ALA A O 1
ATOM 2945 N N . ILE A 1 228 ? -8.247 24.122 22.679 1.00 15.17 207 ILE A N 1
ATOM 2946 C CA . ILE A 1 228 ? -8.311 22.973 21.781 1.00 15.35 207 ILE A CA 1
ATOM 2947 C C . ILE A 1 228 ? -6.904 22.631 21.234 1.00 14.66 207 ILE A C 1
ATOM 2948 O O . ILE A 1 228 ? -6.509 21.463 21.229 1.00 15.10 207 ILE A O 1
ATOM 2964 N N . ILE A 1 229 ? -6.144 23.628 20.808 1.00 14.71 208 ILE A N 1
ATOM 2965 C CA . ILE A 1 229 ? -4.774 23.373 20.351 1.00 16.08 208 ILE A CA 1
ATOM 2966 C C . ILE A 1 229 ? -3.962 22.658 21.429 1.00 20.15 208 ILE A C 1
ATOM 2967 O O . ILE A 1 229 ? -3.330 21.627 21.179 1.00 19.43 208 ILE A O 1
ATOM 2983 N N . ALA A 1 230 ? -3.997 23.193 22.640 1.00 15.05 209 ALA A N 1
ATOM 2984 C CA . ALA A 1 230 ? -3.191 22.666 23.747 1.00 21.46 209 ALA A CA 1
ATOM 2985 C C . ALA A 1 230 ? -3.595 21.246 24.125 1.00 23.20 209 ALA A C 1
ATOM 2986 O O . ALA A 1 230 ? -2.754 20.442 24.505 1.00 23.06 209 ALA A O 1
ATOM 2993 N N . SER A 1 231 ? -4.882 20.938 24.022 1.00 18.72 210 SER A N 1
ATOM 2994 C CA . SER A 1 231 ? -5.401 19.644 24.450 1.00 20.38 210 SER A CA 1
ATOM 2995 C C . SER A 1 231 ? -5.280 18.565 23.380 1.00 20.01 210 SER A C 1
ATOM 2996 O O . SER A 1 231 ? -5.056 17.409 23.710 1.00 23.75 210 SER A O 1
ATOM 3004 N N . TYR A 1 232 ? -5.419 18.933 22.110 1.00 21.11 211 TYR A N 1
ATOM 3005 C CA . TYR A 1 232 ? -5.581 17.940 21.055 1.00 21.25 211 TYR A CA 1
ATOM 3006 C C . TYR A 1 232 ? -4.637 18.062 19.861 1.00 24.29 211 TYR A C 1
ATOM 3007 O O . TYR A 1 232 ? -4.532 17.120 19.090 1.00 28.81 211 TYR A O 1
ATOM 3025 N N . TYR A 1 233 ? -3.976 19.204 19.681 1.00 19.72 212 TYR A N 1
ATOM 3026 C CA . TYR A 1 233 ? -3.146 19.424 18.490 1.00 23.14 212 TYR A CA 1
ATOM 3027 C C . TYR A 1 233 ? -1.770 19.974 18.880 1.00 28.82 212 TYR A C 1
ATOM 3028 O O . TYR A 1 233 ? -1.174 20.780 18.169 1.00 26.45 212 TYR A O 1
ATOM 3046 N N . ALA A 1 234 ? -1.279 19.544 20.030 1.00 25.01 213 ALA A N 1
ATOM 3047 C CA . ALA A 1 234 ? 0.007 20.013 20.548 1.00 36.04 213 ALA A CA 1
ATOM 3048 C C . ALA A 1 234 ? 1.066 18.987 20.218 1.00 38.89 213 ALA A C 1
ATOM 3049 O O . ALA A 1 234 ? 2.260 19.278 20.231 1.00 46.26 213 ALA A O 1
ATOM 3056 N N . ASP A 1 235 ? 0.604 17.769 19.965 1.00 40.74 214 ASP A N 1
ATOM 3057 C CA . ASP A 1 235 ? 1.444 16.714 19.440 1.00 49.79 214 ASP A CA 1
ATOM 3058 C C . ASP A 1 235 ? 1.531 16.911 17.931 1.00 59.27 214 ASP A C 1
ATOM 3059 O O . ASP A 1 235 ? 1.279 18.008 17.424 1.00 65.78 214 ASP A O 1
ATOM 3068 N N . GLY A 1 236 ? 1.868 15.854 17.210 1.00 62.85 215 GLY A N 1
ATOM 3069 C CA . GLY A 1 236 ? 2.057 15.962 15.778 1.00 62.99 215 GLY A CA 1
ATOM 3070 C C . GLY A 1 236 ? 0.777 16.140 14.984 1.00 59.04 215 GLY A C 1
ATOM 3071 O O . GLY A 1 236 ? 0.837 16.287 13.762 1.00 67.12 215 GLY A O 1
ATOM 3075 N N . THR A 1 237 ? -0.374 16.147 15.655 1.00 41.83 216 THR A N 1
ATOM 3076 C CA . THR A 1 237 ? -1.646 16.085 14.940 1.00 39.84 216 THR A CA 1
ATOM 3077 C C . THR A 1 237 ? -1.862 17.326 14.084 1.00 32.91 216 THR A C 1
ATOM 3078 O O . THR A 1 237 ? -1.765 18.460 14.549 1.00 27.02 216 THR A O 1
ATOM 3089 N N . LYS A 1 238 ? -2.144 17.086 12.811 1.00 24.14 217 LYS A N 1
ATOM 3090 C CA . LYS A 1 238 ? -2.496 18.154 11.891 1.00 26.22 217 LYS A CA 1
ATOM 3091 C C . LYS A 1 238 ? -3.973 18.477 12.052 1.00 21.73 217 LYS A C 1
ATOM 3092 O O . LYS A 1 238 ? -4.822 17.587 12.095 1.00 22.02 217 LYS A O 1
ATOM 3111 N N . LEU A 1 239 ? -4.258 19.764 12.175 1.00 16.65 218 LEU A N 1
ATOM 3112 C CA . LEU A 1 239 ? -5.608 20.264 12.109 1.00 15.77 218 LEU A CA 1
ATOM 3113 C C . LEU A 1 239 ? -5.861 20.583 10.654 1.00 20.20 218 LEU A C 1
ATOM 3114 O O . LEU A 1 239 ? -5.177 21.430 10.087 1.00 20.41 218 LEU A O 1
ATOM 3130 N N . ASP A 1 240 ? -6.797 19.875 10.028 1.00 16.07 219 ASP A N 1
ATOM 3131 C CA . ASP A 1 240 ? -6.968 19.987 8.576 1.00 14.53 219 ASP A CA 1
ATOM 3132 C C . ASP A 1 240 ? -7.932 21.110 8.177 1.00 16.17 219 ASP A C 1
ATOM 3133 O O . ASP A 1 240 ? -7.742 21.745 7.137 1.00 13.14 219 ASP A O 1
ATOM 3142 N N . ALA A 1 241 ? -8.955 21.360 8.999 1.00 13.48 220 ALA A N 1
ATOM 3143 C CA . ALA A 1 241 ? -9.920 22.408 8.703 1.00 11.04 220 ALA A CA 1
ATOM 3144 C C . ALA A 1 241 ? -10.579 22.943 9.945 1.00 14.32 220 ALA A C 1
ATOM 3145 O O . ALA A 1 241 ? -10.836 22.191 10.888 1.00 14.37 220 ALA A O 1
ATOM 3152 N N . VAL A 1 242 ? -10.861 24.247 9.931 1.00 11.16 221 VAL A N 1
ATOM 3153 C CA . VAL A 1 242 ? -11.730 24.853 10.945 1.00 11.02 221 VAL A CA 1
ATOM 3154 C C . VAL A 1 242 ? -12.897 25.541 10.245 1.00 13.24 221 VAL A C 1
ATOM 3155 O O . VAL A 1 242 ? -12.730 26.522 9.527 1.00 14.30 221 VAL A O 1
ATOM 3168 N N . LEU A 1 243 ? -14.079 24.993 10.452 1.00 11.09 222 LEU A N 1
ATOM 3169 C CA . LEU A 1 243 ? -15.302 25.599 9.969 1.00 10.40 222 LEU A CA 1
ATOM 3170 C C . LEU A 1 243 ? -15.667 26.724 10.911 1.00 12.65 222 LEU A C 1
ATOM 3171 O O . LEU A 1 243 ? -16.055 26.469 12.055 1.00 13.12 222 LEU A O 1
ATOM 3187 N N . CYS A 1 244 ? -15.488 27.955 10.444 1.00 14.16 223 CYS A N 1
ATOM 3188 C CA . CYS A 1 244 ? -15.910 29.133 11.195 1.00 13.40 223 CYS A CA 1
ATOM 3189 C C . CYS A 1 244 ? -17.062 29.761 10.456 1.00 11.74 223 CYS A C 1
ATOM 3190 O O . CYS A 1 244 ? -16.939 30.047 9.266 1.00 13.95 223 CYS A O 1
ATOM 3198 N N . SER A 1 245 ? -18.151 30.033 11.172 1.00 11.99 224 SER A N 1
ATOM 3199 C CA . SER A 1 245 ? -19.329 30.586 10.525 1.00 10.18 224 SER A CA 1
ATOM 3200 C C . SER A 1 245 ? -19.166 32.042 10.119 1.00 11.16 224 SER A C 1
ATOM 3201 O O . SER A 1 245 ? -19.915 32.507 9.252 1.00 12.25 224 SER A O 1
ATOM 3209 N N . ASN A 1 246 ? -18.224 32.784 10.702 1.00 10.43 225 ASN A N 1
ATOM 3210 C CA . ASN A 1 246 ? -18.022 34.155 10.262 1.00 11.69 225 ASN A CA 1
ATOM 3211 C C . ASN A 1 246 ? -16.614 34.640 10.506 1.00 13.83 225 ASN A C 1
ATOM 3212 O O . ASN A 1 246 ? -15.768 33.929 11.029 1.00 11.56 225 ASN A O 1
ATOM 3223 N N . ASP A 1 247 ? -16.366 35.876 10.135 1.00 11.26 226 ASP A N 1
ATOM 3224 C CA . ASP A 1 247 ? -15.031 36.433 10.268 1.00 11.74 226 ASP A CA 1
ATOM 3225 C C . ASP A 1 247 ? -14.634 36.745 11.719 1.00 13.07 226 ASP A C 1
ATOM 3226 O O . ASP A 1 247 ? -13.477 36.559 12.076 1.00 12.54 226 ASP A O 1
ATOM 3235 N N . SER A 1 248 ? -15.543 37.188 12.586 1.00 10.58 227 SER A N 1
ATOM 3236 C CA . SER A 1 248 ? -15.099 37.512 13.943 1.00 11.50 227 SER A CA 1
ATOM 3237 C C . SER A 1 248 ? -14.650 36.234 14.661 1.00 12.42 227 SER A C 1
ATOM 3238 O O . SER A 1 248 ? -13.644 36.261 15.399 1.00 12.91 227 SER A O 1
ATOM 3246 N N . THR A 1 249 ? -15.307 35.098 14.409 1.00 11.63 228 THR A N 1
ATOM 3247 C CA . THR A 1 249 ? -14.838 33.862 15.020 1.00 12.84 228 THR A CA 1
ATOM 3248 C C . THR A 1 249 ? -13.576 33.362 14.320 1.00 15.00 228 THR A C 1
ATOM 3249 O O . THR A 1 249 ? -12.632 32.926 14.988 1.00 13.74 228 THR A O 1
ATOM 3260 N N . ALA A 1 250 ? -13.522 33.472 12.999 1.00 12.32 229 ALA A N 1
ATOM 3261 C CA . ALA A 1 250 ? -12.309 33.079 12.288 1.00 12.35 229 ALA A CA 1
ATOM 3262 C C . ALA A 1 250 ? -11.082 33.851 12.749 1.00 11.15 229 ALA A C 1
ATOM 3263 O O . ALA A 1 250 ? -9.971 33.302 12.803 1.00 12.17 229 ALA A O 1
ATOM 3270 N N . LEU A 1 251 ? -11.250 35.136 13.015 1.00 11.03 230 LEU A N 1
ATOM 3271 C CA . LEU A 1 251 ? -10.138 35.951 13.495 1.00 13.64 230 LEU A CA 1
ATOM 3272 C C . LEU A 1 251 ? -9.564 35.438 14.817 1.00 14.12 230 LEU A C 1
ATOM 3273 O O . LEU A 1 251 ? -8.347 35.425 15.023 1.00 14.00 230 LEU A O 1
ATOM 3289 N N . GLY A 1 252 ? -10.441 35.043 15.731 1.00 14.18 231 GLY A N 1
ATOM 3290 C CA . GLY A 1 252 ? -10.032 34.483 17.002 1.00 15.87 231 GLY A CA 1
ATOM 3291 C C . GLY A 1 252 ? -9.299 33.177 16.794 1.00 12.71 231 GLY A C 1
ATOM 3292 O O . GLY A 1 252 ? -8.260 32.918 17.389 1.00 13.09 231 GLY A O 1
ATOM 3296 N N . VAL A 1 253 ? -9.854 32.348 15.921 1.00 11.37 232 VAL A N 1
ATOM 3297 C CA . VAL A 1 253 ? -9.213 31.082 15.575 1.00 12.64 232 VAL A CA 1
ATOM 3298 C C . VAL A 1 253 ? -7.817 31.315 14.987 1.00 13.81 232 VAL A C 1
ATOM 3299 O O . VAL A 1 253 ? -6.834 30.708 15.425 1.00 14.71 232 VAL A O 1
ATOM 3312 N N . THR A 1 254 ? -7.702 32.184 13.993 1.00 12.26 233 THR A N 1
ATOM 3313 C CA . THR A 1 254 ? -6.383 32.406 13.404 1.00 12.71 233 THR A CA 1
ATOM 3314 C C . THR A 1 254 ? -5.409 33.079 14.375 1.00 13.15 233 THR A C 1
ATOM 3315 O O . THR A 1 254 ? -4.209 32.760 14.359 1.00 14.73 233 THR A O 1
ATOM 3326 N N . ASN A 1 255 ? -5.887 33.952 15.270 1.00 15.76 234 ASN A N 1
ATOM 3327 C CA . ASN A 1 255 ? -5.030 34.480 16.330 1.00 15.95 234 ASN A CA 1
ATOM 3328 C C . ASN A 1 255 ? -4.440 33.356 17.182 1.00 16.89 234 ASN A C 1
ATOM 3329 O O . ASN A 1 255 ? -3.257 33.367 17.497 1.00 15.66 234 ASN A O 1
ATOM 3340 N N . ALA A 1 256 ? -5.266 32.387 17.562 1.00 15.94 235 ALA A N 1
ATOM 3341 C CA . ALA A 1 256 ? -4.796 31.272 18.380 1.00 14.51 235 ALA A CA 1
ATOM 3342 C C . ALA A 1 256 ? -3.848 30.379 17.619 1.00 17.15 235 ALA A C 1
ATOM 3343 O O . ALA A 1 256 ? -2.857 29.926 18.178 1.00 17.68 235 ALA A O 1
ATOM 3350 N N . LEU A 1 257 ? -4.164 30.096 16.360 1.00 14.41 236 LEU A N 1
ATOM 3351 C CA . LEU A 1 257 ? -3.309 29.223 15.565 1.00 15.51 236 LEU A CA 1
ATOM 3352 C C . LEU A 1 257 ? -1.952 29.878 15.389 1.00 17.00 236 LEU A C 1
ATOM 3353 O O . LEU A 1 257 ? -0.926 29.209 15.501 1.00 16.29 236 LEU A O 1
ATOM 3369 N N . THR A 1 258 ? -1.931 31.189 15.148 1.00 16.49 237 THR A N 1
ATOM 3370 C CA . THR A 1 258 ? -0.666 31.911 15.015 1.00 17.31 237 THR A CA 1
ATOM 3371 C C . THR A 1 258 ? 0.156 31.790 16.284 1.00 23.66 237 THR A C 1
ATOM 3372 O O . THR A 1 258 ? 1.371 31.544 16.242 1.00 27.05 237 THR A O 1
ATOM 3383 N N . ALA A 1 259 ? -0.511 31.954 17.417 1.00 22.31 238 ALA A N 1
ATOM 3384 C CA . ALA A 1 259 ? 0.174 31.974 18.707 1.00 23.13 238 ALA A CA 1
ATOM 3385 C C . ALA A 1 259 ? 0.745 30.618 19.086 1.00 28.66 238 ALA A C 1
ATOM 3386 O O . ALA A 1 259 ? 1.854 30.535 19.608 1.00 26.20 238 ALA A O 1
ATOM 3393 N N . SER A 1 260 ? -0.009 29.555 18.847 1.00 18.70 239 SER A N 1
ATOM 3394 C CA . SER A 1 260 ? 0.251 28.288 19.548 1.00 26.35 239 SER A CA 1
ATOM 3395 C C . SER A 1 260 ? 0.324 27.026 18.719 1.00 29.54 239 SER A C 1
ATOM 3396 O O . SER A 1 260 ? 0.799 26.016 19.202 1.00 24.89 239 SER A O 1
ATOM 3404 N N . TYR A 1 261 ? -0.162 27.052 17.491 1.00 21.31 240 TYR A N 1
ATOM 3405 C CA . TYR A 1 261 ? -0.214 25.828 16.702 1.00 18.29 240 TYR A CA 1
ATOM 3406 C C . TYR A 1 261 ? 1.024 25.715 15.827 1.00 22.96 240 TYR A C 1
ATOM 3407 O O . TYR A 1 261 ? 1.405 26.676 15.154 1.00 23.58 240 TYR A O 1
ATOM 3425 N N . LYS A 1 262 ? 1.633 24.532 15.815 1.00 22.02 241 LYS A N 1
ATOM 3426 C CA . LYS A 1 262 ? 2.895 24.345 15.096 1.00 26.62 241 LYS A CA 1
ATOM 3427 C C . LYS A 1 262 ? 2.789 23.472 13.849 1.00 30.84 241 LYS A C 1
ATOM 3428 O O . LYS A 1 262 ? 3.798 23.183 13.221 1.00 33.04 241 LYS A O 1
ATOM 3447 N N . GLY A 1 263 ? 1.583 23.062 13.476 1.00 26.59 242 GLY A N 1
ATOM 3448 C CA . GLY A 1 263 ? 1.410 22.199 12.317 1.00 27.47 242 GLY A CA 1
ATOM 3449 C C . GLY A 1 263 ? 1.166 22.946 11.009 1.00 27.69 242 GLY A C 1
ATOM 3450 O O . GLY A 1 263 ? 1.238 24.183 10.950 1.00 24.34 242 GLY A O 1
ATOM 3454 N N . GLU A 1 264 ? 0.877 22.192 9.952 1.00 21.82 243 GLU A N 1
ATOM 3455 C CA . GLU A 1 264 ? 0.505 22.801 8.672 1.00 23.55 243 GLU A CA 1
ATOM 3456 C C . GLU A 1 264 ? -0.828 23.506 8.822 1.00 24.46 243 GLU A C 1
ATOM 3457 O O . GLU A 1 264 ? -1.742 22.970 9.441 1.00 22.59 243 GLU A O 1
ATOM 3469 N N . TRP A 1 265 ? -0.913 24.708 8.256 1.00 23.63 244 TRP A N 1
ATOM 3470 C CA . TRP A 1 265 ? -2.081 25.576 8.391 1.00 17.90 244 TRP A CA 1
ATOM 3471 C C . TRP A 1 265 ? -3.370 24.929 7.862 1.00 17.08 244 TRP A C 1
ATOM 3472 O O . TRP A 1 265 ? -3.375 24.385 6.735 1.00 18.15 244 TRP A O 1
ATOM 3493 N N . PRO A 1 266 ? -4.467 24.982 8.649 1.00 14.94 245 PRO A N 1
ATOM 3494 C CA . PRO A 1 266 ? -5.741 24.419 8.215 1.00 14.75 245 PRO A CA 1
ATOM 3495 C C . PRO A 1 266 ? -6.501 25.309 7.238 1.00 14.49 245 PRO A C 1
ATOM 3496 O O . PRO A 1 266 ? -6.233 26.512 7.135 1.00 14.36 245 PRO A O 1
ATOM 3507 N N . ILE A 1 267 ? -7.464 24.705 6.550 1.00 14.47 246 ILE A N 1
ATOM 3508 C CA . ILE A 1 267 ? -8.542 25.453 5.930 1.00 14.14 246 ILE A CA 1
ATOM 3509 C C . ILE A 1 267 ? -9.247 26.256 7.013 1.00 14.95 246 ILE A C 1
ATOM 3510 O O . ILE A 1 267 ? -9.568 25.716 8.082 1.00 15.98 246 ILE A O 1
ATOM 3526 N N . VAL A 1 268 ? -9.448 27.551 6.765 1.00 13.40 247 VAL A N 1
ATOM 3527 C CA . VAL A 1 268 ? -10.247 28.393 7.674 1.00 12.97 247 VAL A CA 1
ATOM 3528 C C . VAL A 1 268 ? -11.259 29.175 6.855 1.00 15.03 247 VAL A C 1
ATOM 3529 O O . VAL A 1 268 ? -10.880 29.902 5.937 1.00 14.14 247 VAL A O 1
ATOM 3542 N N . THR A 1 269 ? -12.536 28.983 7.167 1.00 12.48 248 THR A N 1
ATOM 3543 C CA . THR A 1 269 ? -13.634 29.677 6.497 1.00 12.29 248 THR A CA 1
ATOM 3544 C C . THR A 1 269 ? -14.050 30.923 7.272 1.00 12.68 248 THR A C 1
ATOM 3545 O O . THR A 1 269 ? -13.566 31.184 8.374 1.00 14.08 248 THR A O 1
ATOM 3556 N N . GLY A 1 270 ? -14.968 31.692 6.700 1.00 12.23 249 GLY A N 1
ATOM 3557 C CA . GLY A 1 270 ? -15.490 32.857 7.354 1.00 11.65 249 GLY A CA 1
ATOM 3558 C C . GLY A 1 270 ? -16.622 33.481 6.582 1.00 14.11 249 GLY A C 1
ATOM 3559 O O . GLY A 1 270 ? -17.173 32.898 5.649 1.00 12.41 249 GLY A O 1
ATOM 3563 N N . GLN A 1 271 ? -16.979 34.683 6.990 1.00 11.62 250 GLN A N 1
ATOM 3564 C CA . GLN A 1 271 ? -18.042 35.435 6.361 1.00 11.57 250 GLN A CA 1
ATOM 3565 C C . GLN A 1 271 ? -17.973 36.903 6.815 1.00 12.30 250 GLN A C 1
ATOM 3566 O O . GLN A 1 271 ? -17.759 37.168 8.000 1.00 13.24 250 GLN A O 1
ATOM 3580 N N . ASP A 1 272 ? -18.181 37.807 5.854 1.00 12.87 251 ASP A N 1
ATOM 3581 C CA . ASP A 1 272 ? -18.387 39.267 6.003 1.00 13.17 251 ASP A CA 1
ATOM 3582 C C . ASP A 1 272 ? -17.290 40.085 5.308 1.00 12.75 251 ASP A C 1
ATOM 3583 O O . ASP A 1 272 ? -17.476 41.285 5.064 1.00 14.28 251 ASP A O 1
ATOM 3592 N N . CYS A 1 273 ? -16.144 39.467 5.046 1.00 12.24 252 CYS A N 1
ATOM 3593 C CA . CYS A 1 273 ? -14.976 40.184 4.542 1.00 12.57 252 CYS A CA 1
ATOM 3594 C C . CYS A 1 273 ? -14.630 41.381 5.426 1.00 12.66 252 CYS A C 1
ATOM 3595 O O . CYS A 1 273 ? -14.419 42.507 4.918 1.00 13.45 252 CYS A O 1
ATOM 3603 N N . ASP A 1 274 ? -14.595 41.156 6.742 1.00 12.37 253 ASP A N 1
ATOM 3604 C CA . ASP A 1 274 ? -14.039 42.159 7.652 1.00 12.52 253 ASP A CA 1
ATOM 3605 C C . ASP A 1 274 ? -12.616 42.496 7.214 1.00 13.24 253 ASP A C 1
ATOM 3606 O O . ASP A 1 274 ? -11.881 41.644 6.734 1.00 12.95 253 ASP A O 1
ATOM 3615 N N . ILE A 1 275 ? -12.201 43.727 7.453 1.00 13.18 254 ILE A N 1
ATOM 3616 C CA . ILE A 1 275 ? -10.892 44.187 7.014 1.00 13.61 254 ILE A CA 1
ATOM 3617 C C . ILE A 1 275 ? -9.763 43.345 7.596 1.00 13.60 254 ILE A C 1
ATOM 3618 O O . ILE A 1 275 ? -8.853 42.976 6.878 1.00 13.85 254 ILE A O 1
ATOM 3634 N N . ALA A 1 276 ? -9.810 43.053 8.889 1.00 13.37 255 ALA A N 1
ATOM 3635 C CA . ALA A 1 276 ? -8.775 42.247 9.529 1.00 13.39 255 ALA A CA 1
ATOM 3636 C C . ALA A 1 276 ? -8.618 40.903 8.823 1.00 14.54 255 ALA A C 1
ATOM 3637 O O . ALA A 1 276 ? -7.493 40.431 8.601 1.00 15.19 255 ALA A O 1
ATOM 3644 N N . ASN A 1 277 ? -9.755 40.289 8.496 1.00 12.97 256 ASN A N 1
ATOM 3645 C CA . ASN A 1 277 ? -9.747 38.978 7.854 1.00 12.90 256 ASN A CA 1
ATOM 3646 C C . ASN A 1 277 ? -9.290 39.036 6.415 1.00 15.64 256 ASN A C 1
ATOM 3647 O O . ASN A 1 277 ? -8.629 38.101 5.955 1.00 14.14 256 ASN A O 1
ATOM 3658 N N . VAL A 1 278 ? -9.631 40.104 5.696 1.00 13.39 257 VAL A N 1
ATOM 3659 C CA . VAL A 1 278 ? -9.120 40.246 4.331 1.00 13.79 257 VAL A CA 1
ATOM 3660 C C . VAL A 1 278 ? -7.602 40.346 4.351 1.00 14.20 257 VAL A C 1
ATOM 3661 O O . VAL A 1 278 ? -6.908 39.699 3.558 1.00 14.49 257 VAL A O 1
ATOM 3674 N N . LYS A 1 279 ? -7.062 41.140 5.260 1.00 14.33 258 LYS A N 1
ATOM 3675 C CA . LYS A 1 279 ? -5.611 41.218 5.387 1.00 14.69 258 LYS A CA 1
ATOM 3676 C C . LYS A 1 279 ? -5.004 39.862 5.722 1.00 14.61 258 LYS A C 1
ATOM 3677 O O . LYS A 1 279 ? -3.965 39.508 5.175 1.00 17.93 258 LYS A O 1
ATOM 3696 N N . ASN A 1 280 ? -5.656 39.091 6.591 1.00 14.25 259 ASN A N 1
ATOM 3697 C CA . ASN A 1 280 ? -5.188 37.724 6.865 1.00 14.61 259 ASN A CA 1
ATOM 3698 C C . ASN A 1 280 ? -5.263 36.832 5.634 1.00 15.12 259 ASN A C 1
ATOM 3699 O O . ASN A 1 280 ? -4.338 36.048 5.402 1.00 17.32 259 ASN A O 1
ATOM 3727 N N . LEU A 1 282 ? -4.811 37.778 2.586 1.00 15.34 261 LEU A N 1
ATOM 3728 C CA . LEU A 1 282 ? -3.665 38.170 1.762 1.00 15.83 261 LEU A CA 1
ATOM 3729 C C . LEU A 1 282 ? -2.342 37.592 2.267 1.00 16.11 261 LEU A C 1
ATOM 3730 O O . LEU A 1 282 ? -1.373 37.495 1.505 1.00 16.68 261 LEU A O 1
ATOM 3746 N N . ASP A 1 283 ? -2.297 37.224 3.551 1.00 15.75 262 ASP A N 1
ATOM 3747 C CA . ASP A 1 283 ? -1.104 36.624 4.157 1.00 16.00 262 ASP A CA 1
ATOM 3748 C C . ASP A 1 283 ? -1.238 35.119 4.284 1.00 15.86 262 ASP A C 1
ATOM 3749 O O . ASP A 1 283 ? -0.424 34.473 4.942 1.00 16.00 262 ASP A O 1
ATOM 3758 N N . GLY A 1 284 ? -2.275 34.565 3.683 1.00 15.64 263 GLY A N 1
ATOM 3759 C CA . GLY A 1 284 ? -2.439 33.120 3.641 1.00 17.58 263 GLY A CA 1
ATOM 3760 C C . GLY A 1 284 ? -2.980 32.514 4.927 1.00 21.08 263 GLY A C 1
ATOM 3761 O O . GLY A 1 284 ? -2.876 31.299 5.128 1.00 19.69 263 GLY A O 1
ATOM 3765 N N . LYS A 1 285 ? -3.574 33.331 5.794 1.00 14.72 264 LYS A N 1
ATOM 3766 C CA . LYS A 1 285 ? -4.017 32.841 7.103 1.00 14.35 264 LYS A CA 1
ATOM 3767 C C . LYS A 1 285 ? -5.517 32.519 7.171 1.00 18.09 264 LYS A C 1
ATOM 3768 O O . LYS A 1 285 ? -5.980 31.918 8.120 1.00 21.64 264 LYS A O 1
ATOM 3787 N N . GLN A 1 286 ? -6.264 32.911 6.157 1.00 13.84 265 GLN A N 1
ATOM 3788 C CA . GLN A 1 286 ? -7.670 32.545 6.060 1.00 13.49 265 GLN A CA 1
ATOM 3789 C C . GLN A 1 286 ? -7.923 32.162 4.604 1.00 19.42 265 GLN A C 1
ATOM 3790 O O . GLN A 1 286 ? -7.410 32.796 3.680 1.00 14.11 265 GLN A O 1
ATOM 3804 N N . SER A 1 287 ? -8.683 31.102 4.396 1.00 13.62 266 SER A N 1
ATOM 3805 C CA . SER A 1 287 ? -8.862 30.536 3.047 1.00 13.91 266 SER A CA 1
ATOM 3806 C C . SER A 1 287 ? -9.838 31.297 2.168 1.00 13.81 266 SER A C 1
ATOM 3807 O O . SER A 1 287 ? -9.618 31.473 0.964 1.00 14.17 266 SER A O 1
ATOM 3832 N N . SER A 1 289 ? -13.764 33.920 2.467 1.00 12.74 268 SER A N 1
ATOM 3833 C CA . SER A 1 289 ? -14.799 34.546 3.223 1.00 12.38 268 SER A CA 1
ATOM 3834 C C . SER A 1 289 ? -16.003 34.673 2.292 1.00 17.45 268 SER A C 1
ATOM 3835 O O . SER A 1 289 ? -16.004 34.161 1.171 1.00 21.62 268 SER A O 1
ATOM 3843 N N . ILE A 1 290 ? -17.069 35.234 2.803 1.00 17.08 269 ILE A N 1
ATOM 3844 C CA . ILE A 1 290 ? -18.295 35.408 2.032 1.00 14.43 269 ILE A CA 1
ATOM 3845 C C . ILE A 1 290 ? -18.571 36.890 2.074 1.00 18.98 269 ILE A C 1
ATOM 3846 O O . ILE A 1 290 ? -18.594 37.489 3.151 1.00 19.38 269 ILE A O 1
ATOM 3862 N N . PHE A 1 291 ? -18.767 37.490 0.911 1.00 13.99 270 PHE A N 1
ATOM 3863 C CA . PHE A 1 291 ? -19.048 38.910 0.822 1.00 12.85 270 PHE A CA 1
ATOM 3864 C C . PHE A 1 291 ? -20.555 39.125 0.783 1.00 17.68 270 PHE A C 1
ATOM 3865 O O . PHE A 1 291 ? -21.248 38.611 -0.085 1.00 16.32 270 PHE A O 1
ATOM 3882 N N . LYS A 1 292 ? -21.025 39.905 1.739 1.00 14.39 271 LYS A N 1
ATOM 3883 C CA . LYS A 1 292 ? -22.401 40.313 1.853 1.00 13.57 271 LYS A CA 1
ATOM 3884 C C . LYS A 1 292 ? -22.431 41.850 1.787 1.00 17.71 271 LYS A C 1
ATOM 3885 O O . LYS A 1 292 ? -22.015 42.556 2.709 1.00 15.74 271 LYS A O 1
ATOM 3904 N N . ASP A 1 293 ? -22.876 42.377 0.657 1.00 15.40 272 ASP A N 1
ATOM 3905 C CA . ASP A 1 293 ? -22.768 43.816 0.432 1.00 12.91 272 ASP A CA 1
ATOM 3906 C C . ASP A 1 293 ? -23.858 44.522 1.252 1.00 12.92 272 ASP A C 1
ATOM 3907 O O . ASP A 1 293 ? -25.032 44.518 0.862 1.00 16.51 272 ASP A O 1
ATOM 3916 N N . THR A 1 294 ? -23.470 45.104 2.387 1.00 13.74 273 THR A N 1
ATOM 3917 C CA . THR A 1 294 ? -24.459 45.743 3.265 1.00 14.71 273 THR A CA 1
ATOM 3918 C C . THR A 1 294 ? -25.172 46.912 2.595 1.00 15.21 273 THR A C 1
ATOM 3919 O O . THR A 1 294 ? -26.257 47.301 3.027 1.00 17.30 273 THR A O 1
ATOM 3930 N N . ARG A 1 295 ? -24.576 47.494 1.549 1.00 13.52 274 ARG A N 1
ATOM 3931 C CA . ARG A 1 295 ? -25.221 48.597 0.863 1.00 13.96 274 ARG A CA 1
ATOM 3932 C C . ARG A 1 295 ? -26.472 48.098 0.149 1.00 15.26 274 ARG A C 1
ATOM 3933 O O . ARG A 1 295 ? -27.488 48.805 0.046 1.00 17.73 274 ARG A O 1
ATOM 3954 N N . THR A 1 296 ? -26.376 46.875 -0.374 1.00 13.69 275 THR A N 1
ATOM 3955 C CA . THR A 1 296 ? -27.480 46.240 -1.085 1.00 15.07 275 THR A CA 1
ATOM 3956 C C . THR A 1 296 ? -28.604 45.885 -0.143 1.00 15.97 275 THR A C 1
ATOM 3957 O O . THR A 1 296 ? -29.782 46.089 -0.451 1.00 16.97 275 THR A O 1
ATOM 3968 N N . LEU A 1 297 ? -28.235 45.321 0.999 1.00 14.22 276 LEU A N 1
ATOM 3969 C CA . LEU A 1 297 ? -29.227 44.993 2.019 1.00 16.57 276 LEU A CA 1
ATOM 3970 C C . LEU A 1 297 ? -29.954 46.265 2.453 1.00 14.53 276 LEU A C 1
ATOM 3971 O O . LEU A 1 297 ? -31.189 46.287 2.513 1.00 14.46 276 LEU A O 1
ATOM 3987 N N . ALA A 1 298 ? -29.201 47.328 2.737 1.00 13.19 277 ALA A N 1
ATOM 3988 C CA . ALA A 1 298 ? -29.800 48.595 3.140 1.00 13.53 277 ALA A CA 1
ATOM 3989 C C . ALA A 1 298 ? -30.736 49.117 2.058 1.00 13.88 277 ALA A C 1
ATOM 3990 O O . ALA A 1 298 ? -31.825 49.602 2.368 1.00 15.69 277 ALA A O 1
ATOM 3997 N N . SER A 1 299 ? -30.338 48.992 0.796 1.00 16.33 278 SER A N 1
ATOM 3998 C CA . SER A 1 299 ? -31.176 49.438 -0.309 1.00 14.66 278 SER A CA 1
ATOM 3999 C C . SER A 1 299 ? -32.514 48.705 -0.328 1.00 17.86 278 SER A C 1
ATOM 4000 O O . SER A 1 299 ? -33.567 49.313 -0.546 1.00 16.28 278 SER A O 1
ATOM 4008 N N . GLN A 1 300 ? -32.480 47.405 -0.072 1.00 16.16 279 GLN A N 1
ATOM 4009 C CA . GLN A 1 300 ? -33.689 46.600 -0.092 1.00 16.09 279 GLN A CA 1
ATOM 4010 C C . GLN A 1 300 ? -34.583 46.998 1.076 1.00 15.17 279 GLN A C 1
ATOM 4011 O O . GLN A 1 300 ? -35.809 47.095 0.930 1.00 15.26 279 GLN A O 1
ATOM 4025 N N . VAL A 1 301 ? -33.973 47.259 2.229 1.00 14.29 280 VAL A N 1
ATOM 4026 C CA . VAL A 1 301 ? -34.764 47.684 3.382 1.00 15.30 280 VAL A CA 1
ATOM 4027 C C . VAL A 1 301 ? -35.433 49.039 3.133 1.00 15.33 280 VAL A C 1
ATOM 4028 O O . VAL A 1 301 ? -36.625 49.229 3.462 1.00 16.10 280 VAL A O 1
ATOM 4041 N N . VAL A 1 302 ? -34.722 49.986 2.516 1.00 14.98 281 VAL A N 1
ATOM 4042 C CA . VAL A 1 302 ? -35.333 51.280 2.236 1.00 15.58 281 VAL A CA 1
ATOM 4043 C C . VAL A 1 302 ? -36.481 51.122 1.241 1.00 16.50 281 VAL A C 1
ATOM 4044 O O . VAL A 1 302 ? -37.470 51.832 1.360 1.00 17.07 281 VAL A O 1
ATOM 4057 N N . LYS A 1 303 ? -36.380 50.187 0.295 1.00 14.89 282 LYS A N 1
ATOM 4058 C CA . LYS A 1 303 ? -37.530 49.894 -0.580 1.00 15.05 282 LYS A CA 1
ATOM 4059 C C . LYS A 1 303 ? -38.748 49.421 0.227 1.00 14.91 282 LYS A C 1
ATOM 4060 O O . LYS A 1 303 ? -39.908 49.770 -0.094 1.00 16.30 282 LYS A O 1
ATOM 4096 N N . VAL A 1 305 ? -39.308 50.198 3.452 1.00 14.94 284 VAL A N 1
ATOM 4097 C CA . VAL A 1 305 ? -39.759 51.364 4.199 1.00 15.73 284 VAL A CA 1
ATOM 4098 C C . VAL A 1 305 ? -40.631 52.257 3.319 1.00 15.96 284 VAL A C 1
ATOM 4099 O O . VAL A 1 305 ? -41.724 52.709 3.721 1.00 16.86 284 VAL A O 1
ATOM 4112 N N . ASP A 1 306 ? -40.167 52.495 2.096 1.00 16.07 285 ASP A N 1
ATOM 4113 C CA . ASP A 1 306 ? -40.943 53.280 1.149 1.00 16.63 285 ASP A CA 1
ATOM 4114 C C . ASP A 1 306 ? -42.311 52.639 0.862 1.00 16.91 285 ASP A C 1
ATOM 4115 O O . ASP A 1 306 ? -43.332 53.331 0.768 1.00 17.14 285 ASP A O 1
ATOM 4124 N N . ALA A 1 307 ? -42.319 51.326 0.683 1.00 16.48 286 ALA A N 1
ATOM 4125 C CA . ALA A 1 307 ? -43.552 50.626 0.367 1.00 16.14 286 ALA A CA 1
ATOM 4126 C C . ALA A 1 307 ? -44.546 50.808 1.505 1.00 16.31 286 ALA A C 1
ATOM 4127 O O . ALA A 1 307 ? -45.731 51.084 1.283 1.00 16.71 286 ALA A O 1
ATOM 4134 N N . ILE A 1 308 ? -44.037 50.699 2.728 1.00 16.07 287 ILE A N 1
ATOM 4135 C CA . ILE A 1 308 ? -44.876 50.7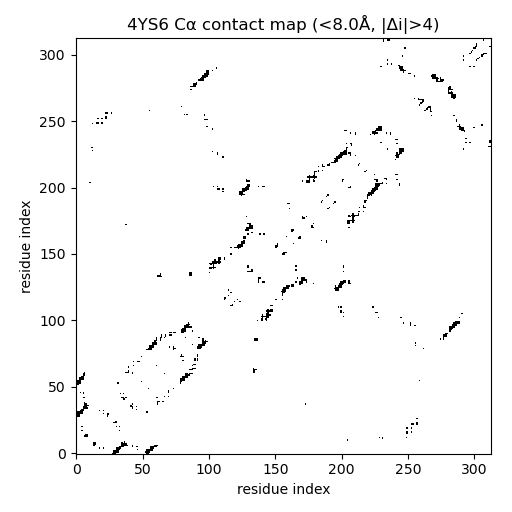99 3.918 1.00 16.25 287 ILE A CA 1
ATOM 4136 C C . ILE A 1 308 ? -45.339 52.237 4.178 1.00 16.92 287 ILE A C 1
ATOM 4137 O O . ILE A 1 308 ? -46.514 52.487 4.478 1.00 17.88 287 ILE A O 1
ATOM 4170 N N . LYS A 1 310 ? -44.906 55.204 2.182 1.00 18.21 289 LYS A N 1
ATOM 4171 C CA . LYS A 1 310 ? -45.425 55.988 1.062 1.00 18.80 289 LYS A CA 1
ATOM 4172 C C . LYS A 1 310 ? -46.416 55.227 0.177 1.00 21.60 289 LYS A C 1
ATOM 4173 O O . LYS A 1 310 ? -47.213 55.844 -0.505 1.00 25.17 289 LYS A O 1
ATOM 4192 N N . GLY A 1 311 ? -46.337 53.904 0.168 1.00 20.86 290 GLY A N 1
ATOM 4193 C CA . GLY A 1 311 ? -47.234 53.097 -0.646 1.00 18.50 290 GLY A CA 1
ATOM 4194 C C . GLY A 1 311 ? -46.501 52.206 -1.622 1.00 21.41 290 GLY A C 1
ATOM 4195 O O . GLY A 1 311 ? -45.492 52.589 -2.215 1.00 23.05 290 GLY A O 1
ATOM 4199 N N . GLY A 1 312 ? -47.025 50.998 -1.772 1.00 17.32 291 GLY A N 1
ATOM 4200 C CA . GLY A 1 312 ? -46.470 50.006 -2.664 1.00 17.08 291 GLY A CA 1
ATOM 4201 C C . GLY A 1 312 ? -46.283 48.637 -2.033 1.00 17.33 291 GLY A C 1
ATOM 4202 O O . GLY A 1 312 ? -46.571 48.417 -0.858 1.00 18.43 291 GLY A O 1
ATOM 4206 N N . GLU A 1 313 ? -45.817 47.710 -2.862 1.00 17.13 292 GLU A N 1
ATOM 4207 C CA . GLU A 1 313 ? -45.472 46.363 -2.452 1.00 15.55 292 GLU A CA 1
ATOM 4208 C C . GLU A 1 313 ? -44.068 46.335 -1.889 1.00 18.13 292 GLU A C 1
ATOM 4209 O O . GLU A 1 313 ? -43.113 46.700 -2.586 1.00 17.60 292 GLU A O 1
ATOM 4221 N N . ALA A 1 314 ? -43.927 45.880 -0.658 1.00 17.03 293 ALA A N 1
ATOM 4222 C CA . ALA A 1 314 ? -42.599 45.723 -0.074 1.00 20.01 293 ALA A CA 1
ATOM 4223 C C . ALA A 1 314 ? -41.920 44.560 -0.776 1.00 17.79 293 ALA A C 1
ATOM 4224 O O . ALA A 1 314 ? -42.504 43.484 -0.861 1.00 19.94 293 ALA A O 1
ATOM 4231 N N . PRO A 1 315 ? -40.689 44.757 -1.271 1.00 16.80 294 PRO A N 1
ATOM 4232 C CA . PRO A 1 315 ? -40.112 43.645 -2.035 1.00 18.73 294 PRO A CA 1
ATOM 4233 C C . PRO A 1 315 ? -39.812 42.429 -1.171 1.00 18.32 294 PRO A C 1
ATOM 4234 O O . PRO A 1 315 ? -39.144 42.542 -0.166 1.00 19.95 294 PRO A O 1
ATOM 4245 N N . VAL A 1 316 ? -40.312 41.278 -1.590 1.00 16.26 295 VAL A N 1
ATOM 4246 C CA . VAL A 1 316 ? -40.012 40.020 -0.935 1.00 14.64 295 VAL A CA 1
ATOM 4247 C C . VAL A 1 316 ? -39.754 38.970 -2.005 1.00 13.83 295 VAL A C 1
ATOM 4248 O O . VAL A 1 316 ? -40.302 39.043 -3.128 1.00 16.46 295 VAL A O 1
ATOM 4261 N N . ASN A 1 317 ? -38.902 38.012 -1.683 1.00 14.08 296 ASN A N 1
ATOM 4262 C CA . ASN A 1 317 ? -38.646 36.916 -2.605 1.00 14.51 296 ASN A CA 1
ATOM 4263 C C . ASN A 1 317 ? -38.656 35.554 -1.927 1.00 17.70 296 ASN A C 1
ATOM 4264 O O . ASN A 1 317 ? -38.346 34.547 -2.548 1.00 15.31 296 ASN A O 1
ATOM 4275 N N . ASP A 1 318 ? -39.118 35.504 -0.681 1.00 15.49 297 ASP A N 1
ATOM 4276 C CA . ASP A 1 318 ? -39.156 34.250 0.059 1.00 13.02 297 ASP A CA 1
ATOM 4277 C C . ASP A 1 318 ? -40.167 34.386 1.189 1.00 20.51 297 ASP A C 1
ATOM 4278 O O . ASP A 1 318 ? -39.987 35.209 2.081 1.00 22.35 297 ASP A O 1
ATOM 4287 N N . THR A 1 319 ? -41.245 33.622 1.103 1.00 18.19 298 THR A N 1
ATOM 4288 C CA . THR A 1 319 ? -42.187 33.498 2.216 1.00 16.37 298 THR A CA 1
ATOM 4289 C C . THR A 1 319 ? -42.384 32.027 2.502 1.00 22.57 298 THR A C 1
ATOM 4290 O O . THR A 1 319 ? -43.502 31.544 2.535 1.00 24.85 298 THR A O 1
ATOM 4301 N N . LYS A 1 320 ? -41.272 31.324 2.717 1.00 19.65 299 LYS A N 1
ATOM 4302 C CA . LYS A 1 320 ? -41.286 29.887 2.972 1.00 21.66 299 LYS A CA 1
ATOM 4303 C C . LYS A 1 320 ? -40.121 29.424 3.857 1.00 25.58 299 LYS A C 1
ATOM 4304 O O . LYS A 1 320 ? -40.208 28.369 4.499 1.00 22.65 299 LYS A O 1
ATOM 4323 N N . SER A 1 321 ? -39.042 30.203 3.918 1.00 18.29 300 SER A N 1
ATOM 4324 C CA . SER A 1 321 ? -37.832 29.739 4.596 1.00 17.27 300 SER A CA 1
ATOM 4325 C C . SER A 1 321 ? -37.746 30.121 6.063 1.00 15.33 300 SER A C 1
ATOM 4326 O O . SER A 1 321 ? -37.118 29.410 6.854 1.00 18.00 300 SER A O 1
ATOM 4334 N N . TYR A 1 322 ? -38.345 31.252 6.424 1.00 13.96 301 TYR A N 1
ATOM 4335 C CA . TYR A 1 322 ? -38.130 31.814 7.757 1.00 14.30 301 TYR A CA 1
ATOM 4336 C C . TYR A 1 322 ? -39.423 31.890 8.554 1.00 17.36 301 TYR A C 1
ATOM 4337 O O . TYR A 1 322 ? -40.264 32.756 8.341 1.00 18.41 301 TYR A O 1
ATOM 4355 N N . ASP A 1 323 ? -39.557 30.936 9.462 1.00 13.41 302 ASP A N 1
ATOM 4356 C CA . ASP A 1 323 ? -40.643 30.906 10.440 1.00 16.02 302 ASP A CA 1
ATOM 4357 C C . ASP A 1 323 ? -40.075 31.439 11.734 1.00 12.66 302 ASP A C 1
ATOM 4358 O O . ASP A 1 323 ? -39.075 30.907 12.236 1.00 16.81 302 ASP A O 1
ATOM 4367 N N . ASN A 1 324 ? -40.642 32.503 12.273 1.00 15.53 303 ASN A N 1
ATOM 4368 C CA . ASN A 1 324 ? -40.038 33.097 13.462 1.00 13.77 303 ASN A CA 1
ATOM 4369 C C . ASN A 1 324 ? -40.596 32.534 14.764 1.00 17.42 303 ASN A C 1
ATOM 4370 O O . ASN A 1 324 ? -40.309 33.043 15.843 1.00 16.05 303 ASN A O 1
ATOM 4381 N N . GLY A 1 325 ? -41.383 31.478 14.675 1.00 16.15 304 GLY A N 1
ATOM 4382 C CA . GLY A 1 325 ? -41.999 30.893 15.861 1.00 21.02 304 GLY A CA 1
ATOM 4383 C C . GLY A 1 325 ? -43.470 31.248 15.966 1.00 22.13 304 GLY A C 1
ATOM 4384 O O . GLY A 1 325 ? -44.273 30.473 16.474 1.00 21.54 304 GLY A O 1
ATOM 4388 N N . ASN A 1 326 ? -43.835 32.430 15.488 1.00 16.00 305 ASN A N 1
ATOM 4389 C CA . ASN A 1 326 ? -45.243 32.783 15.364 1.00 16.14 305 ASN A CA 1
ATOM 4390 C C . ASN A 1 326 ? -45.763 32.464 13.962 1.00 19.75 305 ASN A C 1
ATOM 4391 O O . ASN A 1 326 ? -46.937 32.224 13.762 1.00 21.69 305 ASN A O 1
ATOM 4402 N N . GLY A 1 327 ? -44.885 32.434 12.980 1.00 17.07 306 GLY A N 1
ATOM 4403 C CA . GLY A 1 327 ? -45.310 32.049 11.650 1.00 17.11 306 GLY A CA 1
ATOM 4404 C C . GLY A 1 327 ? -44.309 32.508 10.617 1.00 15.86 306 GLY A C 1
ATOM 4405 O O . GLY A 1 327 ? -43.278 33.066 10.950 1.00 14.87 306 GLY A O 1
ATOM 4409 N N . ILE A 1 328 ? -44.623 32.251 9.355 1.00 16.84 307 ILE A N 1
ATOM 4410 C CA . ILE A 1 328 ? -43.744 32.665 8.268 1.00 13.91 307 ILE A CA 1
ATOM 4411 C C . ILE A 1 328 ? -43.664 34.176 8.169 1.00 14.28 307 ILE A C 1
ATOM 4412 O O . ILE A 1 328 ? -44.680 34.851 8.167 1.00 17.67 307 ILE A O 1
ATOM 4428 N N . VAL A 1 329 ? -42.450 34.713 8.064 1.00 14.24 308 VAL A N 1
ATOM 4429 C CA . VAL A 1 329 ? -42.272 36.152 7.911 1.00 12.72 308 VAL A CA 1
ATOM 4430 C C . VAL A 1 329 ? -41.885 36.426 6.456 1.00 13.44 308 VAL A C 1
ATOM 4431 O O . VAL A 1 329 ? -40.970 35.805 5.937 1.00 16.04 308 VAL A O 1
ATOM 4444 N N . PRO A 1 330 ? -42.625 37.313 5.775 1.00 12.70 309 PRO A N 1
ATOM 4445 C CA . PRO A 1 330 ? -42.252 37.591 4.380 1.00 12.67 309 PRO A CA 1
ATOM 4446 C C . PRO A 1 330 ? -40.878 38.204 4.334 1.00 14.00 309 PRO A C 1
ATOM 4447 O O . PRO A 1 330 ? -40.615 39.156 5.085 1.00 15.46 309 PRO A O 1
ATOM 4458 N N . SER A 1 331 ? -40.013 37.624 3.504 1.00 12.30 310 SER A N 1
ATOM 4459 C CA . SER A 1 331 ? -38.590 37.972 3.510 1.00 13.50 310 SER A CA 1
ATOM 4460 C C . SER A 1 331 ? -38.026 38.324 2.163 1.00 14.91 310 SER A C 1
ATOM 4461 O O . SER A 1 331 ? -38.510 37.873 1.124 1.00 14.01 310 SER A O 1
ATOM 4469 N N . TYR A 1 332 ? -36.976 39.131 2.187 1.00 12.11 311 TYR A N 1
ATOM 4470 C CA . TYR A 1 332 ? -36.151 39.340 1.002 1.00 12.19 311 TYR A CA 1
ATOM 4471 C C . TYR A 1 332 ? -34.769 38.835 1.323 1.00 15.04 311 TYR A C 1
ATOM 4472 O O . TYR A 1 332 ? -34.145 39.313 2.268 1.00 14.94 311 TYR A O 1
ATOM 4490 N N . LEU A 1 333 ? -34.320 37.864 0.536 1.00 14.12 312 LEU A N 1
ATOM 4491 C CA . LEU A 1 333 ? -33.001 37.254 0.694 1.00 14.85 312 LEU A CA 1
ATOM 4492 C C . LEU A 1 333 ? -32.067 37.730 -0.416 1.00 17.40 312 LEU A C 1
ATOM 4493 O O . LEU A 1 333 ? -32.306 37.438 -1.596 1.00 15.93 312 LEU A O 1
ATOM 4509 N N . CYS A 1 334 ? -31.047 38.491 -0.037 1.00 16.69 313 CYS A N 1
ATOM 4510 C CA . CYS A 1 334 ? -30.004 38.902 -0.974 1.00 17.61 313 CYS A CA 1
ATOM 4511 C C . CYS A 1 334 ? -28.974 37.779 -1.152 1.00 18.97 313 CYS A C 1
ATOM 4512 O O . CYS A 1 334 ? -28.806 36.909 -0.293 1.00 15.51 313 CYS A O 1
ATOM 4520 N N . GLU A 1 335 ? -28.235 37.830 -2.255 1.00 19.31 314 GLU A N 1
ATOM 4521 C CA . GLU A 1 335 ? -27.288 36.767 -2.589 1.00 19.37 314 GLU A CA 1
ATOM 4522 C C . GLU A 1 335 ? -25.886 37.008 -2.001 1.00 17.24 314 GLU A C 1
ATOM 4523 O O . GLU A 1 335 ? -25.298 38.078 -2.192 1.00 21.84 314 GLU A O 1
ATOM 4535 N N . PRO A 1 336 ? -25.371 36.035 -1.234 1.00 17.11 315 PRO A N 1
ATOM 4536 C CA . PRO A 1 336 ? -24.004 36.143 -0.709 1.00 16.35 315 PRO A CA 1
ATOM 4537 C C . PRO A 1 336 ? -23.028 35.674 -1.773 1.00 17.02 315 PRO A C 1
ATOM 4538 O O . PRO A 1 336 ? -23.414 34.867 -2.634 1.00 19.31 315 PRO A O 1
ATOM 4549 N N . VAL A 1 337 ? -21.797 36.185 -1.745 1.00 12.93 316 VAL A N 1
ATOM 4550 C CA . VAL A 1 337 ? -20.840 35.921 -2.819 1.00 13.72 316 VAL A CA 1
ATOM 4551 C C . VAL A 1 337 ? -19.557 35.358 -2.250 1.00 14.52 316 VAL A C 1
ATOM 4552 O O . VAL A 1 337 ? -18.993 35.905 -1.305 1.00 14.89 316 VAL A O 1
ATOM 4565 N N . PHE A 1 338 ? -19.071 34.283 -2.854 1.00 13.28 317 PHE A N 1
ATOM 4566 C CA . PHE A 1 338 ? -17.796 33.709 -2.426 1.00 14.70 317 PHE A CA 1
ATOM 4567 C C . PHE A 1 338 ? -16.643 34.685 -2.678 1.00 14.62 317 PHE A C 1
ATOM 4568 O O . PHE A 1 338 ? -16.487 35.196 -3.789 1.00 16.63 317 PHE A O 1
ATOM 4585 N N . ALA A 1 339 ? -15.817 34.905 -1.651 1.00 13.42 318 ALA A N 1
ATOM 4586 C CA . ALA A 1 339 ? -14.649 35.741 -1.784 1.00 13.69 318 ALA A CA 1
ATOM 4587 C C . ALA A 1 339 ? -13.361 35.036 -1.337 1.00 15.71 318 ALA A C 1
ATOM 4588 O O . ALA A 1 339 ? -13.317 34.328 -0.337 1.00 16.17 318 ALA A O 1
ATOM 4595 N N . ASP A 1 340 ? -12.298 35.243 -2.090 1.00 15.85 319 ASP A N 1
ATOM 4596 C CA . ASP A 1 340 ? -10.997 34.837 -1.609 1.00 21.66 319 ASP A CA 1
ATOM 4597 C C . ASP A 1 340 ? -9.973 35.809 -2.148 1.00 23.51 319 ASP A C 1
ATOM 4598 O O . ASP A 1 340 ? -10.327 36.847 -2.700 1.00 18.84 319 ASP A O 1
ATOM 4607 N N . ALA A 1 341 ? -8.701 35.508 -1.957 1.00 32.08 320 ALA A N 1
ATOM 4608 C CA . ALA A 1 341 ? -7.701 36.512 -2.265 1.00 28.08 320 ALA A CA 1
ATOM 4609 C C . ALA A 1 341 ? -7.562 36.734 -3.761 1.00 29.79 320 ALA A C 1
ATOM 4610 O O . ALA A 1 341 ? -7.014 37.754 -4.172 1.00 34.74 320 ALA A O 1
ATOM 4617 N N . THR A 1 342 ? -8.046 35.799 -4.573 1.00 23.98 321 THR A N 1
ATOM 4618 C CA . THR A 1 342 ? -8.004 35.976 -6.014 1.00 26.02 321 THR A CA 1
ATOM 4619 C C . THR A 1 342 ? -9.129 36.838 -6.586 1.00 28.30 321 THR A C 1
ATOM 4620 O O . THR A 1 342 ? -9.003 37.282 -7.728 1.00 28.30 321 THR A O 1
ATOM 4631 N N . ASN A 1 343 ? -10.205 37.087 -5.840 1.00 21.73 322 ASN A N 1
ATOM 4632 C CA . ASN A 1 343 ? -11.250 37.984 -6.368 1.00 17.73 322 ASN A CA 1
ATOM 4633 C C . ASN A 1 343 ? -11.613 39.122 -5.421 1.00 16.04 322 ASN A C 1
ATOM 4634 O O . ASN A 1 343 ? -12.502 39.904 -5.734 1.00 19.50 322 ASN A O 1
ATOM 4645 N N . TYR A 1 344 ? -10.924 39.250 -4.284 1.00 17.34 323 TYR A N 1
ATOM 4646 C CA . TYR A 1 344 ? -11.290 40.280 -3.334 1.00 20.96 323 TYR A CA 1
ATOM 4647 C C . TYR A 1 344 ? -11.179 41.689 -3.917 1.00 19.32 323 TYR A C 1
ATOM 4648 O O . TYR A 1 344 ? -11.968 42.556 -3.542 1.00 21.49 323 TYR A O 1
ATOM 4666 N N . LYS A 1 345 ? -10.233 41.948 -4.823 1.00 19.79 324 LYS A N 1
ATOM 4667 C CA . LYS A 1 345 ? -10.082 43.335 -5.282 1.00 20.43 324 LYS A CA 1
ATOM 4668 C C . LYS A 1 345 ? -11.281 43.707 -6.125 1.00 18.60 324 LYS A C 1
ATOM 4669 O O . LYS A 1 345 ? -11.856 44.792 -5.961 1.00 19.01 324 LYS A O 1
ATOM 4688 N N . GLU A 1 346 ? -11.673 42.817 -7.037 1.00 20.04 325 GLU A N 1
ATOM 4689 C CA . GLU A 1 346 ? -12.874 43.070 -7.827 1.00 21.09 325 GLU A CA 1
ATOM 4690 C C . GLU A 1 346 ? -14.132 43.198 -6.976 1.00 19.49 325 GLU A C 1
ATOM 4691 O O . GLU A 1 346 ? -14.974 44.059 -7.242 1.00 21.60 325 GLU A O 1
ATOM 4703 N N . LEU A 1 347 ? -14.275 42.344 -5.963 1.00 15.97 326 LEU A N 1
ATOM 4704 C CA . LEU A 1 347 ? -15.466 42.351 -5.151 1.00 15.60 326 LEU A CA 1
ATOM 4705 C C . LEU A 1 347 ? -15.553 43.506 -4.202 1.00 17.04 326 LEU A C 1
ATOM 4706 O O . LEU A 1 347 ? -16.659 44.009 -3.980 1.00 19.24 326 LEU A O 1
ATOM 4722 N N . LEU A 1 348 ? -14.416 43.891 -3.614 1.00 17.22 327 LEU A N 1
ATOM 4723 C CA . LEU A 1 348 ? -14.417 44.832 -2.488 1.00 16.39 327 LEU A CA 1
ATOM 4724 C C . LEU A 1 348 ? -13.904 46.225 -2.828 1.00 15.75 327 LEU A C 1
ATOM 4725 O O . LEU A 1 348 ? -14.380 47.191 -2.273 1.00 21.64 327 LEU A O 1
ATOM 4741 N N . ILE A 1 349 ? -12.947 46.315 -3.740 1.00 16.31 328 ILE A N 1
ATOM 4742 C CA . ILE A 1 349 ? -12.337 47.600 -4.081 1.00 16.95 328 ILE A CA 1
ATOM 4743 C C . ILE A 1 349 ? -12.984 48.180 -5.329 1.00 17.43 328 ILE A C 1
ATOM 4744 O O . ILE A 1 349 ? -13.421 49.325 -5.319 1.00 19.32 328 ILE A O 1
ATOM 4760 N N . ASP A 1 350 ? -13.096 47.386 -6.395 1.00 17.58 329 ASP A N 1
ATOM 4761 C CA . ASP A 1 350 ? -13.638 47.897 -7.654 1.00 18.12 329 ASP A CA 1
ATOM 4762 C C . ASP A 1 350 ? -15.152 48.192 -7.527 1.00 17.79 329 ASP A C 1
ATOM 4763 O O . ASP A 1 350 ? -15.718 48.976 -8.298 1.00 18.24 329 ASP A O 1
ATOM 4772 N N . SER A 1 351 ? -15.786 47.576 -6.529 1.00 17.05 330 SER A N 1
ATOM 4773 C CA . SER A 1 351 ? -17.189 47.810 -6.194 1.00 17.19 330 SER A CA 1
ATOM 4774 C C . SER A 1 351 ? -17.408 49.017 -5.290 1.00 16.71 330 SER A C 1
ATOM 4775 O O . SER A 1 351 ? -18.554 49.399 -5.024 1.00 17.97 330 SER A O 1
ATOM 4783 N N . GLY A 1 352 ? -16.319 49.561 -4.769 1.00 19.78 331 GLY A N 1
ATOM 4784 C CA . GLY A 1 352 ? -16.380 50.744 -3.945 1.00 22.00 331 GLY A CA 1
ATOM 4785 C C . GLY A 1 352 ? -16.691 50.427 -2.503 1.00 21.72 331 GLY A C 1
ATOM 4786 O O . GLY A 1 352 ? -16.921 51.328 -1.709 1.00 20.10 331 GLY A O 1
ATOM 4790 N N . TYR A 1 353 ? -16.709 49.154 -2.138 1.00 15.85 332 TYR A N 1
ATOM 4791 C CA . TYR A 1 353 ? -17.060 48.816 -0.755 1.00 15.28 332 TYR A CA 1
ATOM 4792 C C . TYR A 1 353 ? -15.998 49.303 0.235 1.00 17.93 332 TYR A C 1
AT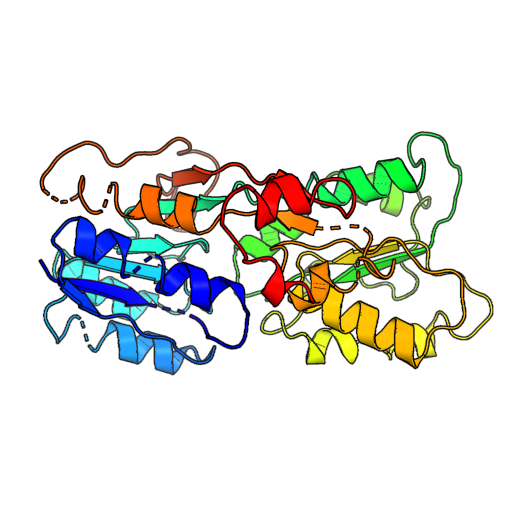OM 4793 O O . TYR A 1 353 ? -16.316 49.922 1.256 1.00 19.91 332 TYR A O 1
ATOM 4811 N N . TYR A 1 354 ? -14.741 49.015 -0.072 1.00 18.77 333 TYR A N 1
ATOM 4812 C CA . TYR A 1 354 ? -13.596 49.493 0.690 1.00 22.85 333 TYR A CA 1
ATOM 4813 C C . TYR A 1 354 ? -12.730 50.380 -0.198 1.00 26.12 333 TYR A C 1
ATOM 4814 O O . TYR A 1 354 ? -12.816 50.303 -1.421 1.00 23.70 333 TYR A O 1
ATOM 4832 N N . THR A 1 355 ? -11.890 51.210 0.416 1.00 25.67 334 THR A N 1
ATOM 4833 C CA . THR A 1 355 ? -10.866 51.939 -0.318 1.00 31.27 334 THR A CA 1
ATOM 4834 C C . THR A 1 355 ? -9.599 51.124 -0.257 1.00 34.29 334 THR A C 1
ATOM 4835 O O . THR A 1 355 ? -9.434 50.307 0.649 1.00 28.40 334 THR A O 1
ATOM 4846 N N . GLU A 1 356 ? -8.690 51.347 -1.199 1.00 31.18 335 GLU A N 1
ATOM 4847 C CA . GLU A 1 356 ? -7.469 50.552 -1.264 1.00 36.82 335 GLU A CA 1
ATOM 4848 C C . GLU A 1 356 ? -6.629 50.777 -0.001 1.00 35.18 335 GLU A C 1
ATOM 4849 O O . GLU A 1 356 ? -5.910 49.880 0.434 1.00 42.62 335 GLU A O 1
ATOM 4861 N N . ASP A 1 357 ? -6.737 51.962 0.597 1.00 34.66 336 ASP A N 1
ATOM 4862 C CA . ASP A 1 357 ? -5.953 52.273 1.792 1.00 37.77 336 ASP A CA 1
ATOM 4863 C C . ASP A 1 357 ? -6.406 51.402 2.955 1.00 40.41 336 ASP A C 1
ATOM 4864 O O . ASP A 1 357 ? -5.594 51.021 3.796 1.00 43.76 336 ASP A O 1
ATOM 4868 N N . GLN A 1 358 ? -7.697 51.079 2.995 1.00 36.33 337 GLN A N 1
ATOM 4869 C CA . GLN A 1 358 ? -8.236 50.260 4.078 1.00 32.14 337 GLN A CA 1
ATOM 4870 C C . GLN A 1 358 ? -7.605 48.877 4.145 1.00 35.77 337 GLN A C 1
ATOM 4871 O O . GLN A 1 358 ? -7.532 48.278 5.219 1.00 33.55 337 GLN A O 1
ATOM 4885 N N . LEU A 1 359 ? -7.164 48.362 3.003 1.00 30.67 338 LEU A N 1
ATOM 4886 C CA . LEU A 1 359 ? -6.681 46.991 2.937 1.00 33.52 338 LEU A CA 1
ATOM 4887 C C . LEU A 1 359 ? -5.161 46.966 2.949 1.00 48.19 338 LEU A C 1
ATOM 4888 O O . LEU A 1 359 ? -4.547 45.990 2.524 1.00 53.68 338 LEU A O 1
ATOM 4904 N N . LYS A 1 360 ? -4.566 48.048 3.449 1.00 57.50 339 LYS A N 1
ATOM 4905 C CA . LYS A 1 360 ? -3.140 48.082 3.766 1.00 64.96 339 LYS A CA 1
ATOM 4906 C C . LYS A 1 360 ? -2.955 48.422 5.238 1.00 73.75 339 LYS A C 1
ATOM 4907 O O . LYS A 1 360 ? -2.061 47.900 5.904 1.00 78.81 339 LYS A O 1
#